Protein AF-A0A3R7AJW4-F1 (afdb_monomer_lite)

Sequence (239 aa):
MRKSTPTAPTAPASSTKQHHVQVAHSEVTLTFKKKPLGIGLVPSTQLYGAWEVGHVPDDVAEELCVGDVLMAVNGDTSVNAMDALTFRTYIGKLAVPISITFRKPLLHGHCDSHATATALFPQSDEYTQFLRGSTRHVRATAAQWKQSAARDVEAAALPLDLVGDIAVTVASLPLPVTFATCTRSYGSLEVHTNDAAESSAPSTWHALVPGDVLVAVEGDSDSATWTLDELTSHLQVRT

Organism: Aphanomyces astaci (NCBI:txid112090)

Radius of gyration: 27.92 Å; chains: 1; bounding box: 58×58×78 Å

Foldseek 3Di:
DDDDDDDDDDDDDDPPPPPPPPPDPQKDKDWAADPPSQWDWDQDPDLQARIFTCDDDPVCPVPDDGGWHWQDKVNHRCLRVDDPVRNCVVVVPDDPGIMIMTGNVVVCVVPPPPSVVCSVPVDDVLVVCVVVPPLVQPDDDPVRVVVLVVVVVVVVVDPDPPDDDQDFDDPDDDAQWDWDQAPDDQAGIFTQDHNCCVDPDDGSSVVHDGRHADQDDPPDRCNSSDDPVRVVVVRVVVD

Secondary structure (DSSP, 8-state):
--PPPPPPPPPPP------------SEEEEEE-SSS-S-EEEE--STT-SEEEEE--TTTTTT--TT-EEEEETTB-GGGGS-HHHHHHHHHHPPSPEEEEEE-HHHHTTT-HHHHHHHHSTT-HHHHHHHHS--------HHHHHHHHHHHHHHTTS------S------SSSPSEEEEE--STT-SEEEEEEGGGG-SS--GGGG--TT-B---BTTBGGGGG--HHHHHHHHHHT-

pLDDT: mean 70.21, std 17.7, range [28.95, 92.69]

Structure (mmCIF, N/CA/C/O backbone):
data_AF-A0A3R7AJW4-F1
#
_entry.id   AF-A0A3R7AJW4-F1
#
loop_
_atom_site.group_PDB
_atom_site.id
_atom_site.type_symbol
_atom_site.label_atom_id
_atom_site.label_alt_id
_atom_site.label_comp_id
_atom_site.label_asym_id
_atom_site.label_entity_id
_atom_site.label_seq_id
_atom_site.pdbx_PDB_ins_code
_atom_site.Cartn_x
_atom_site.Cartn_y
_atom_site.Cartn_z
_atom_site.occupancy
_atom_site.B_iso_or_equiv
_atom_site.auth_seq_id
_atom_site.auth_comp_id
_atom_site.auth_asym_id
_atom_site.auth_atom_id
_atom_site.pdbx_PDB_model_num
ATOM 1 N N . MET A 1 1 ? -28.293 -48.955 -49.784 1.00 42.16 1 MET A N 1
ATOM 2 C CA . MET A 1 1 ? -27.567 -47.666 -49.751 1.00 42.16 1 MET A CA 1
ATOM 3 C C . MET A 1 1 ? -27.645 -47.111 -48.335 1.00 42.16 1 MET A C 1
ATOM 5 O O . MET A 1 1 ? -28.684 -46.594 -47.951 1.00 42.16 1 MET A O 1
ATOM 9 N N . ARG A 1 2 ? -26.610 -47.327 -47.516 1.00 38.19 2 ARG A N 1
ATOM 10 C CA . ARG A 1 2 ? -26.529 -46.830 -46.133 1.00 38.19 2 ARG A CA 1
ATOM 11 C C . ARG A 1 2 ? -25.434 -45.763 -46.096 1.00 38.19 2 ARG A C 1
ATOM 13 O O . ARG A 1 2 ? -24.310 -46.053 -46.488 1.00 38.19 2 ARG A O 1
ATOM 20 N N . LYS A 1 3 ? -25.807 -44.533 -45.733 1.00 37.78 3 LYS A N 1
ATOM 21 C CA . LYS A 1 3 ? -24.912 -43.374 -45.608 1.00 37.78 3 LYS A CA 1
ATOM 22 C C . LYS A 1 3 ? -24.105 -43.500 -44.313 1.00 37.78 3 LYS A C 1
ATOM 24 O O . LYS A 1 3 ? -24.691 -43.703 -43.255 1.00 37.78 3 LYS A O 1
ATOM 29 N N . SER A 1 4 ? -22.787 -43.391 -44.424 1.00 35.56 4 SER A N 1
ATOM 30 C CA . SER A 1 4 ? -21.827 -43.346 -43.321 1.00 35.56 4 SER A CA 1
ATOM 31 C C . SER A 1 4 ? -21.735 -41.917 -42.777 1.00 35.56 4 SER A C 1
ATOM 33 O O . SER A 1 4 ? -21.497 -40.983 -43.540 1.00 35.56 4 SER A O 1
ATOM 35 N N . THR A 1 5 ? -21.915 -41.753 -41.470 1.00 41.81 5 THR A N 1
ATOM 36 C CA . THR A 1 5 ? -21.698 -40.494 -40.739 1.00 41.81 5 THR A CA 1
ATOM 37 C C . THR A 1 5 ? -20.283 -40.511 -40.141 1.00 41.81 5 THR A C 1
ATOM 39 O O . THR A 1 5 ? -19.903 -41.548 -39.596 1.00 41.81 5 THR A O 1
ATOM 42 N N . PRO A 1 6 ? -19.483 -39.431 -40.226 1.00 38.94 6 PRO A N 1
ATOM 43 C CA . PRO A 1 6 ? -18.132 -39.413 -39.668 1.00 38.94 6 PRO A CA 1
ATOM 44 C C . PRO A 1 6 ? -18.131 -39.133 -38.156 1.00 38.94 6 PRO A C 1
ATOM 46 O O . PRO A 1 6 ? -18.790 -38.214 -37.670 1.00 38.94 6 PRO A O 1
ATOM 49 N N . THR A 1 7 ? -17.367 -39.946 -37.428 1.00 35.53 7 THR A N 1
ATOM 50 C CA . THR A 1 7 ? -17.117 -39.881 -35.982 1.00 35.53 7 THR A CA 1
ATOM 51 C C . THR A 1 7 ? -16.159 -38.730 -35.649 1.00 35.53 7 THR A C 1
ATOM 53 O O . THR A 1 7 ? -15.071 -38.654 -36.216 1.00 35.53 7 THR A O 1
ATOM 56 N N . ALA A 1 8 ? -16.546 -37.846 -34.726 1.00 36.19 8 ALA A N 1
ATOM 57 C CA . ALA A 1 8 ? -15.681 -36.791 -34.190 1.00 36.19 8 ALA A CA 1
ATOM 58 C C . ALA A 1 8 ? -14.663 -37.361 -33.173 1.00 36.19 8 ALA A C 1
ATOM 60 O O . ALA A 1 8 ? -15.009 -38.289 -32.436 1.00 36.19 8 ALA A O 1
ATOM 61 N N . PRO A 1 9 ? -13.426 -36.833 -33.103 1.00 37.03 9 PRO A N 1
ATOM 62 C CA . PRO A 1 9 ? -12.406 -37.318 -32.178 1.00 37.03 9 PRO A CA 1
ATOM 63 C C . PRO A 1 9 ? -12.664 -36.845 -30.739 1.00 37.03 9 PRO A C 1
ATOM 65 O O . PRO A 1 9 ? -12.818 -35.656 -30.467 1.00 37.03 9 PRO A O 1
ATOM 68 N N . THR A 1 10 ? -12.684 -37.806 -29.816 1.00 33.88 10 THR A N 1
ATOM 69 C CA . THR A 1 10 ? -12.787 -37.621 -28.363 1.00 33.88 10 THR A CA 1
ATOM 70 C C . THR A 1 10 ? -11.548 -36.904 -27.818 1.00 33.88 10 THR A C 1
ATOM 72 O O . THR A 1 10 ? -10.439 -37.430 -27.900 1.00 33.88 10 THR A O 1
ATOM 75 N N . ALA A 1 11 ? -11.736 -35.716 -27.237 1.00 34.75 11 ALA A N 1
ATOM 76 C CA . ALA A 1 11 ? -10.697 -35.008 -26.491 1.00 34.75 11 ALA A CA 1
ATOM 77 C C . ALA A 1 11 ? -10.335 -35.772 -25.196 1.00 34.75 11 ALA A C 1
ATOM 79 O O . ALA A 1 11 ? -11.234 -36.301 -24.536 1.00 34.75 11 ALA A O 1
ATOM 80 N N . PRO A 1 12 ? -9.049 -35.847 -24.805 1.00 33.28 12 PRO A N 1
ATOM 81 C CA . PRO A 1 12 ? -8.646 -36.534 -23.585 1.00 33.28 12 PRO A CA 1
ATOM 82 C C . PRO A 1 12 ? -9.107 -35.762 -22.342 1.00 33.28 12 PRO A C 1
ATOM 84 O O . PRO A 1 12 ? -8.966 -34.543 -22.253 1.00 33.28 12 PRO A O 1
ATOM 87 N N . ALA A 1 13 ? -9.661 -36.502 -21.382 1.00 28.95 13 ALA A N 1
ATOM 88 C CA . ALA A 1 13 ? -10.155 -35.994 -20.111 1.00 28.95 13 ALA A CA 1
ATOM 89 C C . ALA A 1 13 ? -9.037 -35.303 -19.314 1.00 28.95 13 ALA A C 1
ATOM 91 O O . ALA A 1 13 ? -8.027 -35.915 -18.963 1.00 28.95 13 ALA A O 1
ATOM 92 N N . SER A 1 14 ? -9.240 -34.026 -18.995 1.00 31.05 14 SER A N 1
ATOM 93 C CA . SER A 1 14 ? -8.434 -33.297 -18.025 1.00 31.05 14 SER A CA 1
ATOM 94 C C . SER A 1 14 ? -8.668 -33.899 -16.638 1.00 31.05 14 SER A C 1
ATOM 96 O O . SER A 1 14 ? -9.760 -33.812 -16.080 1.00 31.05 14 SER A O 1
ATOM 98 N N . SER A 1 15 ? -7.646 -34.532 -16.055 1.00 31.52 15 SER A N 1
ATOM 99 C CA . SER A 1 15 ? -7.711 -34.945 -14.654 1.00 31.52 15 SER A CA 1
ATOM 100 C C . SER A 1 15 ? -7.648 -33.693 -13.777 1.00 31.52 15 SER A C 1
ATOM 102 O O . SER A 1 15 ? -6.569 -33.178 -13.470 1.00 31.52 15 SER A O 1
ATOM 104 N N . THR A 1 16 ? -8.801 -33.166 -13.384 1.00 33.94 16 THR A N 1
ATOM 105 C CA . THR A 1 16 ? -8.874 -32.128 -12.359 1.00 33.94 16 THR A CA 1
ATOM 106 C C . THR A 1 16 ? -8.510 -32.773 -11.027 1.00 33.94 16 THR A C 1
ATOM 108 O O . THR A 1 16 ? -9.345 -33.399 -10.377 1.00 33.94 16 THR A O 1
ATOM 111 N N . LYS A 1 17 ? -7.245 -32.640 -10.609 1.00 32.09 17 LYS A N 1
ATOM 112 C CA . LYS A 1 17 ? -6.888 -32.798 -9.198 1.00 32.09 17 LYS A CA 1
ATOM 113 C C . LYS A 1 17 ? -7.660 -31.721 -8.445 1.00 32.09 17 LYS A C 1
ATOM 115 O O . LYS A 1 17 ? -7.297 -30.549 -8.492 1.00 32.09 17 LYS A O 1
ATOM 120 N N . GLN A 1 18 ? -8.771 -32.111 -7.827 1.00 30.64 18 GLN A N 1
ATOM 121 C CA . GLN A 1 18 ? -9.502 -31.259 -6.904 1.00 30.64 18 GLN A CA 1
ATOM 122 C C . GLN A 1 18 ? -8.588 -31.013 -5.705 1.00 30.64 18 GLN A C 1
ATOM 124 O O . GLN A 1 18 ? -8.520 -31.814 -4.776 1.00 30.64 18 GLN A O 1
ATOM 129 N N . HIS A 1 19 ? -7.834 -29.917 -5.752 1.00 31.94 19 HIS A N 1
ATOM 130 C CA . HIS A 1 19 ? -7.303 -29.329 -4.539 1.00 31.94 19 HIS A CA 1
ATOM 131 C C . HIS A 1 19 ? -8.516 -28.891 -3.727 1.00 31.94 19 HIS A C 1
ATOM 133 O O . HIS A 1 19 ? -9.283 -28.029 -4.153 1.00 31.94 19 HIS A O 1
ATOM 139 N N . HIS A 1 20 ? -8.721 -29.544 -2.588 1.00 29.22 20 HIS A N 1
ATOM 140 C CA . HIS A 1 20 ? -9.632 -29.071 -1.563 1.00 29.22 20 HIS A CA 1
ATOM 141 C C . HIS A 1 20 ? -9.069 -27.737 -1.058 1.00 29.22 20 HIS A C 1
ATOM 143 O O . HIS A 1 20 ? -8.226 -27.703 -0.166 1.00 29.22 20 HIS A O 1
ATOM 149 N N . VAL A 1 21 ? -9.442 -26.638 -1.717 1.00 33.50 21 VAL A N 1
ATOM 150 C CA . VAL A 1 21 ? -9.129 -25.289 -1.252 1.00 33.50 21 VAL A CA 1
ATOM 151 C C . VAL A 1 21 ? -10.040 -25.056 -0.062 1.00 33.50 21 VAL A C 1
ATOM 153 O O . VAL A 1 21 ? -11.219 -24.737 -0.209 1.00 33.50 21 VAL A O 1
ATOM 156 N N . GLN A 1 22 ? -9.500 -25.297 1.127 1.00 37.25 22 GLN A N 1
ATOM 157 C CA . GLN A 1 22 ? -10.099 -24.827 2.361 1.00 37.25 22 GLN A CA 1
ATOM 158 C C . GLN A 1 22 ? -10.190 -23.304 2.217 1.00 37.25 22 GLN A C 1
ATOM 160 O O . GLN A 1 22 ? -9.167 -22.635 2.074 1.00 37.25 22 GLN A O 1
ATOM 165 N N . VAL A 1 23 ? -11.410 -22.773 2.123 1.00 41.12 23 VAL A N 1
ATOM 166 C CA . VAL A 1 23 ? -11.663 -21.335 1.978 1.00 41.12 23 VAL A CA 1
ATOM 167 C C . VAL A 1 23 ? -11.236 -20.674 3.286 1.00 41.12 23 VAL A C 1
ATOM 169 O O . VAL A 1 23 ? -12.019 -20.540 4.221 1.00 41.12 23 VAL A O 1
ATOM 172 N N . ALA A 1 24 ? -9.953 -20.348 3.395 1.00 51.44 24 ALA A N 1
ATOM 173 C CA . ALA A 1 24 ? -9.425 -19.599 4.514 1.00 51.44 24 ALA A CA 1
ATOM 174 C C . ALA A 1 24 ? -9.849 -18.141 4.312 1.00 51.44 24 ALA A C 1
ATOM 176 O O . ALA A 1 24 ? -9.425 -17.489 3.356 1.00 51.44 24 ALA A O 1
ATOM 177 N N . HIS A 1 25 ? -10.741 -17.646 5.169 1.00 63.28 25 HIS A N 1
ATOM 178 C CA . HIS A 1 25 ? -11.153 -16.248 5.143 1.00 63.28 25 HIS A CA 1
ATOM 179 C C . HIS A 1 25 ? -9.916 -15.366 5.360 1.00 63.28 25 HIS A C 1
ATOM 181 O O . HIS A 1 25 ? -9.241 -15.470 6.383 1.00 63.28 25 HIS A O 1
ATOM 187 N N . SER A 1 26 ? -9.592 -14.510 4.385 1.00 75.69 26 SER A N 1
ATOM 188 C CA . SER A 1 26 ? -8.437 -13.606 4.481 1.00 75.69 26 SER A CA 1
ATOM 189 C C . SER A 1 26 ? -8.648 -12.476 5.490 1.00 75.69 26 SER A C 1
ATOM 191 O O . SER A 1 26 ? -7.707 -11.745 5.781 1.00 75.69 26 SER A O 1
ATOM 193 N N . GLU A 1 27 ? -9.870 -12.310 5.997 1.00 86.25 27 GLU A N 1
ATOM 194 C CA . GLU A 1 27 ? -10.233 -11.335 7.021 1.00 86.25 27 GLU A CA 1
ATOM 195 C C . GLU A 1 27 ? -11.067 -11.993 8.119 1.00 86.25 27 GLU A C 1
ATOM 197 O O . GLU A 1 27 ? -11.884 -12.876 7.852 1.00 86.25 27 GLU A O 1
ATOM 202 N N . VAL A 1 28 ? -10.862 -11.537 9.350 1.00 88.19 28 VAL A N 1
ATOM 203 C CA . VAL A 1 28 ? -11.555 -11.988 10.553 1.00 88.19 28 VAL A CA 1
ATOM 204 C C . VAL A 1 28 ? -12.035 -10.774 11.338 1.00 88.19 28 VAL A C 1
ATOM 206 O O . VAL A 1 28 ? -11.290 -9.818 11.540 1.00 88.19 28 VAL A O 1
ATOM 209 N N . THR A 1 29 ? -13.290 -10.786 11.782 1.00 91.50 29 THR A N 1
ATOM 210 C CA . THR A 1 29 ? -13.851 -9.714 12.614 1.00 91.50 29 THR A CA 1
ATOM 211 C C . THR A 1 29 ? -14.074 -10.229 14.025 1.00 91.50 29 THR A C 1
ATOM 213 O O . THR A 1 29 ? -14.886 -11.123 14.241 1.00 91.50 29 THR A O 1
ATOM 216 N N . LEU A 1 30 ? -13.387 -9.620 14.989 1.00 90.12 30 LEU A N 1
ATOM 217 C CA . LEU A 1 30 ? -13.451 -9.981 16.401 1.00 90.12 30 LEU A CA 1
ATOM 218 C C . LEU A 1 30 ? -14.219 -8.928 17.189 1.00 90.12 30 LE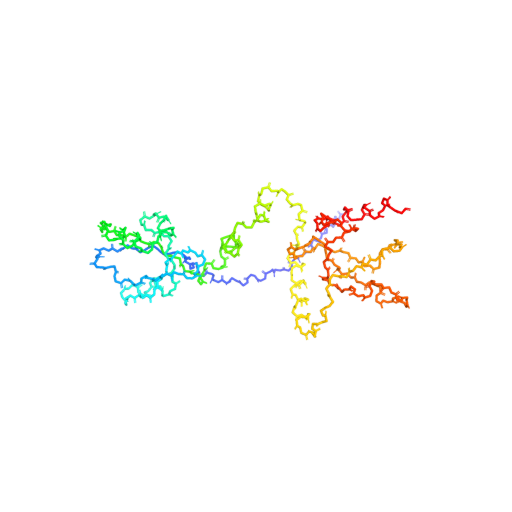U A C 1
ATOM 220 O O . LEU A 1 30 ? -13.967 -7.733 17.045 1.00 90.12 30 LEU A O 1
ATOM 224 N N . THR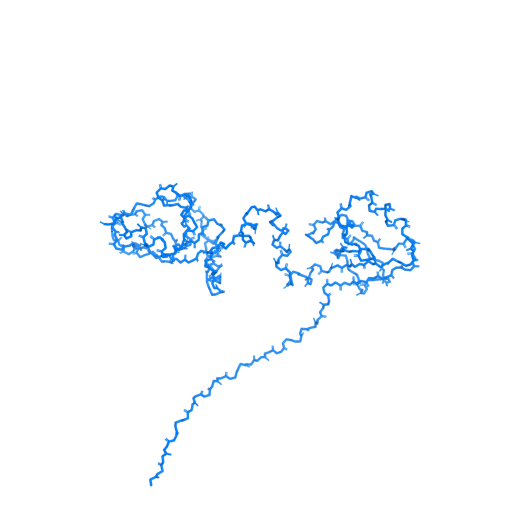 A 1 31 ? -15.129 -9.362 18.062 1.00 91.31 31 THR A N 1
ATOM 225 C CA . THR A 1 31 ? -15.901 -8.461 18.927 1.00 91.31 31 THR A CA 1
ATOM 226 C C . THR A 1 31 ? -15.430 -8.545 20.375 1.00 91.31 31 THR A C 1
ATOM 228 O O . THR A 1 31 ? -15.678 -9.516 21.089 1.00 91.31 31 THR A O 1
ATOM 231 N N . PHE A 1 32 ? -14.821 -7.466 20.848 1.00 89.25 32 PHE A N 1
ATOM 232 C CA . PHE A 1 32 ? -14.312 -7.316 22.201 1.00 89.25 32 PHE A CA 1
ATOM 233 C C . PHE A 1 32 ? -15.391 -6.770 23.132 1.00 89.25 32 PHE A C 1
ATOM 235 O O . PHE A 1 32 ? -15.947 -5.692 22.914 1.00 89.25 32 PHE A O 1
ATOM 242 N N . LYS A 1 33 ? -15.666 -7.512 24.210 1.00 89.44 33 LYS A N 1
ATOM 243 C CA . LYS A 1 33 ? -16.691 -7.188 25.220 1.00 89.44 33 LYS A CA 1
ATOM 244 C C . LYS A 1 33 ? -16.125 -6.599 26.518 1.00 89.44 33 LYS A C 1
ATOM 246 O O . LYS A 1 33 ? -16.877 -6.409 27.472 1.00 89.44 33 LYS A O 1
ATOM 251 N N . LYS A 1 34 ? -14.818 -6.335 26.592 1.00 87.44 34 LYS A N 1
ATOM 252 C CA . LYS A 1 34 ? -14.138 -5.776 27.773 1.00 87.44 34 LYS A CA 1
ATOM 253 C C . LYS A 1 34 ? -12.979 -4.866 27.353 1.00 87.44 34 LYS A C 1
ATOM 255 O O . LYS A 1 34 ? -12.480 -4.976 26.236 1.00 87.44 34 LYS A O 1
ATOM 260 N N . LYS A 1 35 ? -12.570 -3.969 28.256 1.00 83.19 35 LYS A N 1
ATOM 261 C CA . LYS A 1 35 ? -11.349 -3.153 28.153 1.00 83.19 35 LYS A CA 1
ATOM 262 C C . LYS A 1 35 ? -10.433 -3.437 29.356 1.00 83.19 35 LYS A C 1
ATOM 264 O O . LYS A 1 35 ? -10.972 -3.612 30.449 1.00 83.19 35 LYS A O 1
ATOM 269 N N . PRO A 1 36 ? -9.095 -3.419 29.197 1.00 82.81 36 PRO A N 1
ATOM 270 C CA . PRO A 1 36 ? -8.355 -3.312 27.932 1.00 82.81 36 PRO A CA 1
ATOM 271 C C . PRO A 1 36 ? -8.619 -4.517 27.010 1.00 82.81 36 PRO A C 1
ATOM 273 O O . PRO A 1 36 ? -9.074 -5.554 27.476 1.00 82.81 36 PRO A O 1
ATOM 276 N N . LEU A 1 37 ? -8.381 -4.363 25.703 1.00 83.69 37 LEU A N 1
ATOM 277 C CA . LEU A 1 37 ? -8.729 -5.374 24.688 1.00 83.69 37 LEU A CA 1
ATOM 278 C C . LEU A 1 37 ? -7.900 -6.670 24.788 1.00 83.69 37 LEU A C 1
ATOM 280 O O . LEU A 1 37 ? -8.230 -7.645 24.128 1.00 83.69 37 LEU A O 1
ATOM 284 N N . GLY A 1 38 ? -6.811 -6.672 25.564 1.00 83.44 38 GLY A N 1
ATOM 285 C CA . GLY A 1 38 ? -5.911 -7.822 25.729 1.00 83.44 38 GLY A CA 1
ATOM 286 C C . GLY A 1 38 ? -4.918 -8.025 24.579 1.00 83.44 38 GLY A C 1
ATOM 287 O O . GLY A 1 38 ? -3.854 -8.590 24.794 1.00 83.44 38 GLY A O 1
ATOM 288 N N . ILE A 1 39 ? -5.213 -7.499 23.389 1.00 87.62 39 ILE A N 1
ATO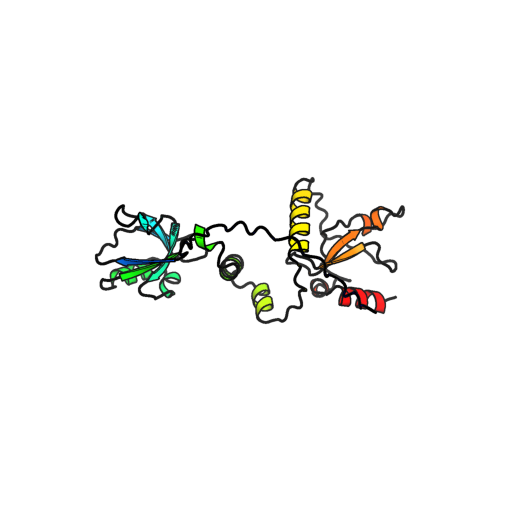M 289 C CA . ILE A 1 39 ? -4.313 -7.524 22.230 1.00 87.62 39 ILE A CA 1
ATOM 290 C C . ILE A 1 39 ? -3.317 -6.357 22.253 1.00 87.62 39 ILE A C 1
ATOM 292 O O . ILE A 1 39 ? -3.647 -5.238 22.662 1.00 87.62 39 ILE A O 1
ATOM 296 N N . GLY A 1 40 ? -2.098 -6.608 21.778 1.00 88.31 40 GLY A N 1
ATOM 297 C CA . GLY A 1 40 ? -1.091 -5.579 21.537 1.00 88.31 40 GLY A CA 1
ATOM 298 C C . GLY A 1 40 ? -1.070 -5.186 20.068 1.00 88.31 40 GLY A C 1
ATOM 299 O O . GLY A 1 40 ? -0.834 -6.036 19.213 1.00 88.31 40 GLY A O 1
ATOM 300 N N . LEU A 1 41 ? -1.285 -3.902 19.785 1.00 88.44 41 LEU A N 1
ATOM 301 C CA . LEU A 1 41 ? -1.150 -3.336 18.444 1.00 88.44 41 LEU A CA 1
ATOM 302 C C . LEU A 1 41 ? 0.145 -2.532 18.349 1.00 88.44 41 LEU A C 1
ATOM 304 O O . LEU A 1 41 ? 0.459 -1.742 19.245 1.00 88.44 41 LEU A O 1
ATOM 308 N N . VAL A 1 42 ? 0.869 -2.723 17.256 1.00 87.50 42 VAL A N 1
ATOM 309 C CA . VAL A 1 42 ? 2.097 -2.001 16.916 1.00 87.50 42 VAL A CA 1
ATOM 310 C C . VAL A 1 42 ? 1.937 -1.342 15.545 1.00 87.50 42 VAL A C 1
ATOM 312 O O . VAL A 1 42 ? 1.088 -1.778 14.765 1.00 87.50 42 VAL A O 1
ATOM 315 N N . PRO A 1 43 ? 2.693 -0.274 15.241 1.00 83.31 43 PRO A N 1
ATOM 316 C CA . PRO A 1 43 ? 2.720 0.280 13.893 1.00 83.31 43 PRO A CA 1
ATOM 317 C C . PRO A 1 43 ? 3.118 -0.805 12.890 1.00 83.31 43 PRO A C 1
ATOM 319 O O . PRO A 1 43 ? 4.121 -1.486 13.102 1.00 83.31 43 PRO A O 1
ATOM 322 N N . SER A 1 44 ? 2.335 -0.973 11.828 1.00 80.06 44 SER A N 1
ATOM 323 C CA . SER A 1 44 ? 2.630 -1.970 10.801 1.00 80.06 44 SER A CA 1
ATOM 324 C C . SER A 1 44 ? 3.593 -1.420 9.758 1.00 80.06 44 SER A C 1
ATOM 326 O O . SER A 1 44 ? 3.532 -0.250 9.382 1.00 80.06 44 SER A O 1
ATOM 328 N N . THR A 1 45 ? 4.471 -2.290 9.266 1.00 69.69 45 THR A N 1
ATOM 329 C CA . THR A 1 45 ? 5.275 -2.051 8.056 1.00 69.69 45 THR A CA 1
ATOM 330 C C . THR A 1 45 ? 4.611 -2.623 6.802 1.00 69.69 45 THR A C 1
ATOM 332 O O . THR A 1 45 ? 5.161 -2.526 5.706 1.00 69.69 45 THR A O 1
ATOM 335 N N . GLN A 1 46 ? 3.435 -3.236 6.951 1.00 66.44 46 GLN A N 1
ATOM 336 C CA . GLN A 1 46 ? 2.733 -3.924 5.882 1.00 66.44 46 GLN A CA 1
ATOM 337 C C . GLN A 1 46 ? 1.811 -2.981 5.112 1.00 66.44 46 GLN A C 1
ATOM 339 O O . GLN A 1 46 ? 1.279 -2.007 5.633 1.00 66.44 46 GLN A O 1
ATOM 344 N N . LEU A 1 47 ? 1.575 -3.321 3.848 1.00 64.38 47 LEU A N 1
ATOM 345 C CA . LEU A 1 47 ? 0.855 -2.487 2.882 1.00 64.38 47 LEU A CA 1
ATOM 346 C C . LEU A 1 47 ? -0.644 -2.291 3.187 1.00 64.38 47 LEU A C 1
ATOM 348 O O . LEU A 1 47 ? -1.301 -1.490 2.528 1.00 64.38 47 LEU A O 1
ATOM 352 N N . TYR A 1 48 ? -1.208 -3.041 4.137 1.00 65.25 48 TYR A N 1
ATOM 353 C CA . TYR A 1 48 ? -2.660 -3.178 4.294 1.00 65.25 48 TYR A CA 1
ATOM 354 C C . TYR A 1 48 ? -3.280 -2.287 5.378 1.00 65.25 48 TYR A C 1
ATOM 356 O O . TYR A 1 48 ? -4.498 -2.126 5.398 1.00 65.25 48 TYR A O 1
ATOM 364 N N . GLY A 1 49 ? -2.483 -1.694 6.265 1.00 72.88 49 GLY A N 1
ATOM 365 C CA . GLY A 1 49 ? -2.998 -0.888 7.368 1.00 72.88 49 GLY A CA 1
ATOM 366 C C . GLY A 1 49 ? -1.880 -0.299 8.214 1.00 72.88 49 GLY A C 1
ATOM 367 O O . GLY A 1 49 ? -0.738 -0.736 8.137 1.00 72.88 49 GLY A O 1
ATOM 368 N N . ALA A 1 50 ? -2.206 0.700 9.029 1.00 82.12 50 ALA A N 1
ATOM 369 C CA . ALA A 1 50 ? -1.219 1.382 9.868 1.00 82.12 50 ALA A CA 1
ATOM 370 C C . ALA A 1 50 ? -0.858 0.590 11.133 1.00 82.12 50 ALA A C 1
ATOM 372 O O . ALA A 1 50 ? 0.134 0.898 11.793 1.00 82.12 50 ALA A O 1
ATOM 373 N N . TRP A 1 51 ? -1.656 -0.423 11.480 1.00 87.25 51 TRP A N 1
ATOM 374 C CA . TRP A 1 51 ? -1.548 -1.161 12.734 1.00 87.25 51 TRP A CA 1
ATOM 375 C C . TRP A 1 51 ? -1.557 -2.661 12.488 1.00 87.25 51 TRP A C 1
ATOM 377 O O . TRP A 1 51 ? -2.430 -3.172 11.791 1.00 87.25 51 TRP A O 1
ATOM 387 N N . GLU A 1 52 ? -0.634 -3.372 13.119 1.00 90.06 52 GLU A N 1
ATOM 388 C CA . GLU A 1 52 ? -0.590 -4.830 13.124 1.00 90.06 52 GLU A CA 1
ATOM 389 C C . GLU A 1 52 ? -0.571 -5.376 14.545 1.00 90.06 52 GLU A C 1
ATOM 391 O O . GLU A 1 52 ? -0.251 -4.689 15.520 1.00 90.06 52 GLU A O 1
ATOM 396 N N . VAL A 1 53 ? -0.945 -6.639 14.663 1.00 90.50 53 VAL A N 1
ATOM 397 C CA . VAL A 1 53 ? -0.976 -7.358 15.924 1.00 90.50 53 VAL A CA 1
ATOM 398 C C . VAL A 1 53 ? 0.447 -7.750 16.310 1.00 90.50 53 VAL A C 1
ATOM 400 O O . VAL A 1 53 ? 1.055 -8.608 15.682 1.00 90.50 53 VAL A O 1
ATOM 403 N N . GLY A 1 54 ? 0.975 -7.137 17.367 1.00 85.94 54 GLY A N 1
ATOM 404 C CA . GLY A 1 54 ? 2.269 -7.490 17.960 1.00 85.94 54 GLY A CA 1
ATOM 405 C C . GLY A 1 54 ? 2.158 -8.495 19.110 1.00 85.94 54 GLY A C 1
ATOM 406 O O . GLY A 1 54 ? 3.133 -9.161 19.444 1.00 85.94 54 GLY A O 1
ATOM 407 N N . HIS A 1 55 ? 0.978 -8.614 19.725 1.00 88.88 55 HIS A N 1
ATOM 408 C CA . HIS A 1 55 ? 0.721 -9.560 20.810 1.00 88.88 55 HIS A CA 1
ATOM 409 C C . HIS A 1 55 ? -0.726 -10.052 20.778 1.00 88.88 55 HIS A C 1
ATOM 411 O O . HIS A 1 55 ? -1.654 -9.246 20.672 1.00 88.88 55 HIS A O 1
ATOM 417 N N . VAL A 1 56 ? -0.902 -11.365 20.927 1.00 87.12 56 VAL A N 1
ATOM 418 C CA . VAL A 1 56 ? -2.203 -12.031 21.025 1.00 87.12 56 VAL A CA 1
ATOM 419 C C . VAL A 1 56 ? -2.264 -12.783 22.354 1.00 87.12 56 VAL A C 1
ATOM 421 O O . VAL A 1 56 ? -1.322 -13.519 22.652 1.00 87.12 56 VAL A O 1
ATOM 424 N N . PRO A 1 57 ? -3.327 -12.607 23.152 1.00 79.62 57 PRO A N 1
ATOM 425 C CA . PRO A 1 57 ? -3.540 -13.400 24.352 1.00 79.62 57 PRO A CA 1
ATOM 426 C C . PRO A 1 57 ? -4.070 -14.803 24.001 1.00 79.62 57 PRO A C 1
ATOM 428 O O . PRO A 1 57 ? -4.732 -14.994 22.978 1.00 79.62 57 PRO A O 1
ATOM 431 N N . ASP A 1 58 ? -3.784 -15.787 24.857 1.00 76.38 58 ASP A N 1
ATOM 432 C CA . ASP A 1 58 ? -4.067 -17.211 24.597 1.00 76.38 58 ASP A CA 1
ATOM 433 C C . ASP A 1 58 ? -5.559 -17.515 24.349 1.00 76.38 58 ASP A C 1
ATOM 435 O O . ASP A 1 58 ? -5.891 -18.491 23.683 1.00 76.38 58 ASP A O 1
ATOM 439 N N . ASP A 1 59 ? -6.468 -16.672 24.845 1.00 75.31 59 ASP A N 1
ATOM 440 C CA . ASP A 1 59 ? -7.920 -16.800 24.684 1.00 75.31 59 ASP A CA 1
ATOM 441 C C . ASP A 1 59 ? -8.443 -16.362 23.303 1.00 75.31 59 ASP A C 1
ATOM 443 O O . ASP A 1 59 ? -9.584 -16.669 22.962 1.00 75.31 59 ASP A O 1
ATOM 447 N N . VAL A 1 60 ? -7.628 -15.663 22.504 1.00 70.94 60 VAL A N 1
ATOM 448 C CA . VAL A 1 60 ? -7.984 -15.143 21.164 1.00 70.94 60 VAL A CA 1
ATOM 449 C C . VAL A 1 60 ? -7.076 -15.726 20.061 1.00 70.94 60 VAL A C 1
ATOM 451 O O . VAL A 1 60 ? -7.294 -15.494 18.870 1.00 70.94 60 VAL A O 1
ATOM 454 N N . ALA A 1 61 ? -6.074 -16.524 20.442 1.00 65.62 61 ALA A N 1
ATOM 455 C CA . ALA A 1 61 ? -5.023 -17.039 19.562 1.00 65.62 61 ALA A CA 1
ATOM 456 C C . ALA A 1 61 ? -5.503 -17.991 18.449 1.00 65.62 61 ALA A C 1
ATOM 458 O O . ALA A 1 61 ? -4.802 -18.158 17.452 1.00 65.62 61 ALA A O 1
ATOM 459 N N . GLU A 1 62 ? -6.686 -18.600 18.581 1.00 71.94 62 GLU A N 1
ATOM 460 C CA . GLU A 1 62 ? -7.243 -19.476 17.536 1.00 71.94 62 GLU A CA 1
ATOM 461 C C . GLU A 1 62 ? -7.676 -18.695 16.283 1.00 71.94 62 GLU A C 1
ATOM 463 O O . GLU A 1 62 ? -7.579 -19.202 15.163 1.00 71.94 62 GLU A O 1
ATOM 468 N N . GLU A 1 63 ? -8.112 -17.444 16.449 1.00 79.06 63 GLU A N 1
ATOM 469 C CA . GLU A 1 63 ? -8.638 -16.619 15.357 1.00 79.06 63 GLU A CA 1
ATOM 470 C C . GLU A 1 63 ? -7.658 -15.523 14.920 1.00 79.06 63 GLU A C 1
ATOM 472 O O . GLU A 1 63 ? -7.591 -15.207 13.727 1.00 79.06 63 GLU A O 1
ATOM 477 N N . LEU A 1 64 ? -6.850 -14.993 15.846 1.00 86.50 64 LEU A N 1
ATOM 478 C CA . LEU A 1 64 ? -5.923 -13.884 15.612 1.00 86.50 64 LEU A CA 1
ATOM 479 C C . LEU A 1 64 ? -4.463 -14.330 15.702 1.00 86.50 64 LEU A C 1
ATOM 481 O O . LEU A 1 64 ? -4.070 -15.024 16.637 1.00 86.50 64 LEU A O 1
ATOM 485 N N . CYS A 1 65 ? -3.634 -13.882 14.767 1.00 87.94 65 CYS A N 1
ATOM 486 C CA . CYS A 1 65 ? -2.204 -14.165 14.757 1.00 87.94 65 CYS A CA 1
ATOM 487 C C . CYS A 1 65 ? -1.376 -12.879 14.856 1.00 87.94 65 CYS A C 1
ATOM 489 O O . CYS A 1 65 ? -1.802 -11.798 14.448 1.00 87.94 65 CYS A O 1
ATOM 491 N N . VAL A 1 66 ? -0.154 -13.002 15.381 1.00 88.00 66 VAL A N 1
ATOM 492 C CA . VAL A 1 66 ? 0.842 -11.925 15.297 1.00 88.00 66 VAL A CA 1
ATOM 493 C C . VAL A 1 66 ? 1.136 -11.642 13.821 1.00 88.00 66 VAL A C 1
ATOM 495 O O . VAL A 1 66 ? 1.332 -12.571 13.038 1.00 88.00 66 VAL A O 1
ATOM 498 N N . GLY A 1 67 ? 1.158 -10.364 13.451 1.00 85.88 67 GLY A N 1
ATOM 499 C CA . GLY A 1 67 ? 1.304 -9.903 12.071 1.00 85.88 67 GLY A CA 1
ATOM 500 C C . GLY A 1 67 ? -0.014 -9.735 11.309 1.00 85.88 67 GLY A C 1
ATOM 501 O O . GLY A 1 67 ? 0.020 -9.227 10.188 1.00 85.88 67 GLY A O 1
ATOM 502 N N . ASP A 1 68 ? -1.164 -10.098 11.890 1.00 88.12 68 ASP A N 1
ATOM 503 C CA . ASP A 1 68 ? -2.464 -9.740 11.317 1.00 88.12 68 ASP A CA 1
ATOM 504 C C . ASP A 1 68 ? -2.656 -8.216 11.370 1.00 88.12 68 ASP A C 1
ATOM 506 O O . ASP A 1 68 ? -2.292 -7.555 12.346 1.00 88.12 68 ASP A O 1
ATOM 510 N N . VAL A 1 69 ? -3.217 -7.642 10.308 1.00 89.50 69 VAL A N 1
ATOM 511 C CA . VAL A 1 69 ? -3.283 -6.188 10.107 1.00 89.50 69 VAL A CA 1
ATOM 512 C C . VAL A 1 69 ? -4.687 -5.683 10.396 1.00 89.50 69 VAL A C 1
ATOM 514 O O . VAL A 1 69 ? -5.668 -6.250 9.921 1.00 89.50 69 VAL A O 1
ATOM 517 N N . LEU A 1 70 ? -4.806 -4.608 11.166 1.00 90.44 70 LEU A N 1
ATOM 518 C CA . LEU A 1 70 ? -6.084 -3.975 11.468 1.00 90.44 70 LEU A CA 1
ATOM 519 C C . LEU A 1 70 ? -6.616 -3.247 10.228 1.00 90.44 70 LEU A C 1
ATOM 521 O O . LEU A 1 70 ? -5.974 -2.353 9.687 1.00 90.44 70 LEU A O 1
ATOM 525 N N . MET A 1 71 ? -7.832 -3.586 9.812 1.00 88.81 71 MET A N 1
ATOM 526 C CA . MET A 1 71 ? -8.491 -2.989 8.646 1.00 88.81 71 MET A CA 1
ATOM 527 C C . MET A 1 71 ? -9.552 -1.962 9.031 1.00 88.81 71 MET A C 1
ATOM 529 O O . MET A 1 71 ? -9.699 -0.940 8.362 1.00 88.81 71 MET A O 1
ATOM 533 N N . ALA A 1 72 ? -10.310 -2.240 10.091 1.00 90.44 72 ALA A N 1
ATOM 534 C CA . ALA A 1 72 ? -11.407 -1.384 10.520 1.00 90.44 72 ALA A CA 1
ATOM 535 C C . ALA A 1 72 ? -11.745 -1.584 11.997 1.00 90.44 72 ALA A C 1
ATOM 537 O O . ALA A 1 72 ? -11.578 -2.677 12.541 1.00 90.44 72 ALA A O 1
ATOM 538 N N . VAL A 1 73 ? -12.310 -0.551 12.618 1.00 91.31 73 VAL A N 1
ATOM 539 C CA . VAL A 1 73 ? -12.893 -0.611 13.965 1.00 91.31 73 VAL A CA 1
ATOM 540 C C . VAL A 1 73 ? -14.354 -0.192 13.869 1.00 91.31 73 VAL A C 1
ATOM 542 O O . VAL A 1 73 ? -14.662 0.886 13.387 1.00 91.31 73 VAL A O 1
ATOM 545 N N . ASN A 1 74 ? -15.277 -1.047 14.299 1.00 90.56 74 ASN A N 1
ATOM 546 C CA . ASN A 1 74 ? -16.725 -0.884 14.145 1.00 90.56 74 ASN A CA 1
ATOM 547 C C . ASN A 1 74 ? -17.148 -0.595 12.690 1.00 90.56 74 ASN A C 1
ATOM 549 O O . ASN A 1 74 ? -18.117 0.119 12.450 1.00 90.56 74 ASN A O 1
ATOM 553 N N . GLY A 1 75 ? -16.407 -1.146 11.721 1.00 87.44 75 GLY A N 1
ATOM 554 C CA . GLY A 1 75 ? -16.604 -0.899 10.289 1.00 87.44 75 GLY A CA 1
ATOM 555 C C . GLY A 1 75 ? -15.965 0.393 9.764 1.00 87.44 75 GLY A C 1
ATOM 556 O O . GLY A 1 75 ? -15.966 0.610 8.557 1.00 87.44 75 GLY A O 1
ATOM 557 N N . ASP A 1 76 ? -15.383 1.225 10.630 1.00 86.12 76 ASP A N 1
ATOM 558 C CA . ASP A 1 76 ? -14.673 2.441 10.242 1.00 86.12 76 ASP A CA 1
ATOM 559 C C . ASP A 1 76 ? -13.229 2.116 9.838 1.00 86.12 76 ASP A C 1
ATOM 561 O O . ASP A 1 76 ? -12.412 1.705 10.666 1.00 86.12 76 ASP A O 1
ATOM 565 N N . THR A 1 77 ? -12.921 2.287 8.553 1.00 86.94 77 THR A N 1
ATOM 566 C CA . THR A 1 77 ? -11.590 2.067 7.965 1.00 86.94 77 THR A CA 1
ATOM 567 C C . THR A 1 77 ? -10.676 3.286 8.088 1.00 86.94 77 THR A C 1
ATOM 569 O O . THR A 1 77 ? -9.463 3.157 7.918 1.00 86.94 77 THR A O 1
ATOM 572 N N . SER A 1 78 ? -11.214 4.465 8.428 1.00 84.56 78 SER A N 1
ATOM 573 C CA . SER A 1 78 ? -10.431 5.705 8.548 1.00 84.56 78 SER A CA 1
ATOM 574 C C . SER A 1 78 ? -9.383 5.641 9.662 1.00 84.56 78 SER A C 1
ATOM 576 O O . SER A 1 78 ? -8.401 6.379 9.640 1.00 84.56 78 SER A O 1
ATOM 578 N N . VAL A 1 79 ? -9.539 4.695 10.593 1.00 83.44 79 VAL A N 1
ATOM 579 C CA . VAL A 1 79 ? -8.573 4.363 11.649 1.00 83.44 79 VAL A CA 1
ATOM 580 C C . VAL A 1 79 ? -7.171 4.054 11.123 1.00 83.44 79 VAL A C 1
ATOM 582 O O . VAL A 1 79 ? -6.196 4.292 11.830 1.00 83.44 79 VAL A O 1
ATOM 585 N N . ASN A 1 80 ? -7.056 3.583 9.878 1.00 82.44 80 ASN A N 1
ATOM 586 C CA . ASN A 1 80 ? -5.774 3.325 9.225 1.00 82.44 80 ASN A CA 1
ATOM 587 C C . ASN A 1 80 ? -5.056 4.587 8.733 1.00 82.44 80 ASN A C 1
ATOM 589 O O . ASN A 1 80 ? -3.873 4.526 8.428 1.00 82.44 80 ASN A O 1
ATOM 593 N N . ALA A 1 81 ? -5.740 5.730 8.681 1.00 82.81 81 ALA A N 1
ATOM 594 C CA . ALA A 1 81 ? -5.134 7.023 8.372 1.00 82.81 81 ALA A CA 1
ATOM 595 C C . ALA A 1 81 ? -4.796 7.840 9.635 1.00 82.81 81 ALA A C 1
ATOM 597 O O . ALA A 1 81 ? -4.230 8.927 9.530 1.00 82.81 81 ALA A O 1
ATOM 598 N N . MET A 1 82 ? -5.164 7.355 10.826 1.00 81.75 82 MET A N 1
ATOM 599 C CA . MET A 1 82 ? -4.924 8.059 12.085 1.00 81.75 82 MET A CA 1
ATOM 600 C C . MET A 1 82 ? -3.487 7.855 12.566 1.00 81.75 82 MET A C 1
ATOM 602 O O . MET A 1 82 ? -2.953 6.747 12.529 1.00 81.75 82 MET A O 1
ATOM 606 N N . ASP A 1 83 ? -2.887 8.910 13.111 1.00 82.94 83 ASP A N 1
ATOM 607 C CA . ASP A 1 83 ? -1.629 8.793 13.838 1.00 82.94 83 ASP A CA 1
ATOM 608 C C . ASP A 1 83 ? -1.815 8.042 15.171 1.00 82.94 83 ASP A C 1
ATOM 610 O O . ASP A 1 83 ? -2.925 7.860 15.688 1.00 82.94 83 ASP A O 1
ATOM 614 N N . ALA A 1 84 ? -0.696 7.632 15.768 1.00 81.12 84 ALA A N 1
ATOM 615 C CA . ALA A 1 84 ? -0.671 6.826 16.984 1.00 81.12 84 ALA A CA 1
ATOM 616 C C . ALA A 1 84 ? -1.429 7.420 18.172 1.00 81.12 84 ALA A C 1
ATOM 618 O O . ALA A 1 84 ? -2.078 6.685 18.928 1.00 81.12 84 ALA A O 1
ATOM 619 N N . LEU A 1 85 ? -1.348 8.736 18.364 1.00 84.62 85 LEU A N 1
ATOM 620 C CA . LEU A 1 85 ? -1.978 9.394 19.499 1.00 84.62 85 LEU A CA 1
ATOM 621 C C . LEU A 1 85 ? -3.490 9.505 19.284 1.00 84.62 85 LEU A C 1
ATOM 623 O O . LEU A 1 85 ? -4.272 9.223 20.203 1.00 84.62 85 LEU A O 1
ATOM 627 N N . THR A 1 86 ? -3.901 9.854 18.065 1.00 86.06 86 THR A N 1
ATOM 628 C CA . THR A 1 86 ? -5.314 9.938 17.680 1.00 86.06 86 THR A CA 1
ATOM 629 C C . THR A 1 86 ? -5.990 8.576 17.764 1.00 86.06 86 THR A C 1
ATOM 631 O O . THR A 1 86 ? -7.034 8.463 18.409 1.00 86.06 86 THR A O 1
ATOM 634 N N . PHE A 1 87 ? -5.368 7.521 17.230 1.00 86.00 87 PHE A N 1
ATOM 635 C CA . PHE A 1 87 ? -5.909 6.161 17.278 1.00 86.00 87 PHE A CA 1
ATOM 636 C C . PHE A 1 87 ? -6.091 5.655 18.717 1.00 86.00 87 PHE A C 1
ATOM 638 O O . PHE A 1 87 ? -7.163 5.165 19.085 1.00 86.00 87 PHE A O 1
ATOM 645 N N . ARG A 1 88 ? -5.082 5.841 19.580 1.00 86.62 88 ARG A N 1
ATOM 646 C CA . ARG A 1 88 ? -5.169 5.483 21.009 1.00 86.62 88 ARG A CA 1
ATOM 647 C C . ARG A 1 88 ? -6.314 6.201 21.714 1.00 86.62 88 ARG A C 1
ATOM 649 O O . ARG A 1 88 ? -7.053 5.585 22.482 1.00 86.62 88 ARG A O 1
ATOM 656 N N . THR A 1 89 ? -6.479 7.491 21.437 1.00 88.56 89 THR A N 1
ATOM 657 C CA . THR A 1 89 ? -7.563 8.301 22.006 1.00 88.56 89 THR A CA 1
ATOM 658 C C . THR A 1 89 ? -8.927 7.836 21.499 1.00 88.56 89 THR A C 1
ATOM 660 O O . THR A 1 89 ? -9.871 7.730 22.283 1.00 88.56 89 THR A O 1
ATOM 663 N N . TYR A 1 90 ? -9.030 7.529 20.206 1.00 88.12 90 TYR A N 1
ATOM 664 C CA . TYR A 1 90 ? -10.235 7.016 19.562 1.00 88.12 90 TYR A CA 1
ATOM 665 C C . TYR A 1 90 ? -10.675 5.683 20.183 1.00 88.12 90 TYR A C 1
ATOM 667 O O . TYR A 1 90 ? -11.760 5.610 20.764 1.00 88.12 90 TYR A O 1
ATOM 675 N N . ILE A 1 91 ? -9.800 4.670 20.194 1.00 87.38 91 ILE A N 1
ATOM 676 C CA . ILE A 1 91 ? -10.062 3.365 20.827 1.00 87.38 91 ILE A CA 1
ATOM 677 C C . ILE A 1 91 ? -10.399 3.532 22.312 1.00 87.38 91 ILE A C 1
ATOM 679 O O . ILE A 1 91 ? -11.326 2.894 22.821 1.00 87.38 91 ILE A O 1
ATOM 683 N N . GLY A 1 92 ? -9.684 4.413 23.018 1.00 87.56 92 GLY A N 1
ATOM 684 C CA . GLY A 1 92 ? -9.917 4.716 24.429 1.00 87.56 92 GLY A CA 1
ATOM 685 C C . GLY A 1 92 ? -11.337 5.212 24.713 1.00 87.56 92 GLY A C 1
ATOM 686 O O . GLY A 1 92 ? -11.939 4.775 25.696 1.00 87.56 92 GLY A O 1
ATOM 687 N N . LYS A 1 93 ? -11.908 6.030 23.820 1.00 89.75 93 LYS A N 1
ATOM 688 C CA . LYS A 1 93 ? -13.256 6.615 23.947 1.00 89.75 93 LYS A CA 1
ATOM 689 C C . LYS A 1 93 ? -14.398 5.680 23.549 1.00 89.75 93 LYS A C 1
ATOM 691 O O . LYS A 1 93 ? -15.517 5.890 24.007 1.00 89.75 93 LYS A O 1
ATOM 696 N N . LEU A 1 94 ? -14.146 4.663 22.723 1.00 89.38 94 LEU A N 1
ATOM 697 C CA . LEU A 1 94 ? -15.209 3.772 22.246 1.00 89.38 94 LEU A CA 1
ATOM 698 C C . LEU A 1 94 ? -15.898 3.020 23.392 1.00 89.38 94 LEU A C 1
ATOM 700 O O . LEU A 1 94 ? -15.242 2.442 24.259 1.00 89.38 94 LEU A O 1
ATOM 704 N N . ALA A 1 95 ? -17.227 2.986 23.386 1.00 89.62 95 ALA A N 1
ATOM 705 C CA . ALA A 1 95 ? -17.962 2.091 24.266 1.00 89.62 95 ALA A CA 1
ATOM 706 C C . ALA A 1 95 ? -17.828 0.650 23.761 1.00 89.62 95 ALA A C 1
ATOM 708 O O . ALA A 1 95 ? -17.755 0.388 22.564 1.00 89.62 95 ALA A O 1
ATOM 709 N N . VAL A 1 96 ? -17.779 -0.283 24.699 1.00 89.00 96 VAL A N 1
ATOM 710 C CA . VAL A 1 96 ? -17.836 -1.715 24.418 1.00 89.00 96 VAL A CA 1
ATOM 711 C C . VAL A 1 96 ? -19.298 -2.098 24.123 1.00 89.00 96 VAL A C 1
ATOM 713 O O . VAL A 1 96 ? -20.179 -1.574 24.809 1.00 89.00 96 VAL A O 1
ATOM 716 N N . PRO A 1 97 ? -19.590 -3.013 23.174 1.00 90.31 97 PRO A N 1
ATOM 717 C CA . PRO A 1 97 ? -18.664 -3.868 22.423 1.00 90.31 97 PRO A CA 1
ATOM 718 C C . PRO A 1 97 ? -17.936 -3.154 21.277 1.00 90.31 97 PRO A C 1
ATOM 720 O O . PRO A 1 97 ? -18.515 -2.324 20.585 1.00 90.31 97 PRO A O 1
ATOM 723 N N . ILE A 1 98 ? -16.667 -3.515 21.068 1.00 91.12 98 ILE A N 1
ATOM 724 C CA . ILE A 1 98 ? -15.836 -3.004 19.969 1.00 91.12 98 ILE A CA 1
ATOM 725 C C . ILE A 1 98 ? -15.582 -4.148 18.996 1.00 91.12 98 ILE A C 1
ATOM 727 O O . ILE A 1 98 ? -14.994 -5.152 19.383 1.00 91.12 98 ILE A O 1
ATOM 731 N N . SER A 1 99 ? -15.998 -4.002 17.746 1.00 92.69 99 SER A N 1
ATOM 732 C CA . SER A 1 99 ? -15.686 -4.946 16.674 1.00 92.69 99 SER A CA 1
ATOM 733 C C . SER A 1 99 ? -14.456 -4.467 15.916 1.00 92.69 99 SER A C 1
ATOM 735 O O . SER A 1 99 ? -14.407 -3.314 15.508 1.00 92.69 99 SER A O 1
ATOM 737 N N . ILE A 1 100 ? -13.458 -5.318 15.713 1.00 91.88 100 ILE A N 1
ATOM 738 C CA . ILE A 1 100 ? -12.258 -4.983 14.943 1.00 91.88 100 ILE A CA 1
ATOM 739 C C . ILE A 1 100 ? -12.094 -6.021 13.844 1.00 91.88 100 ILE A C 1
ATOM 741 O O . ILE A 1 100 ? -12.108 -7.220 14.116 1.00 91.88 100 ILE A O 1
ATOM 745 N N . THR A 1 101 ? -11.956 -5.550 12.611 1.00 90.94 101 THR A N 1
ATOM 746 C CA . THR A 1 101 ? -11.655 -6.399 11.460 1.00 90.94 101 THR A CA 1
ATOM 747 C C . THR A 1 101 ? -10.152 -6.438 11.261 1.00 90.94 101 THR A C 1
ATOM 749 O O . THR A 1 101 ? -9.520 -5.391 11.111 1.00 90.94 101 THR A O 1
ATOM 752 N N . PHE A 1 102 ? -9.600 -7.642 11.235 1.00 90.31 102 PHE A N 1
ATOM 753 C CA . PHE A 1 102 ? -8.209 -7.931 10.939 1.00 90.31 102 PHE A CA 1
ATOM 754 C C . PHE A 1 102 ? -8.105 -8.668 9.612 1.00 90.31 102 PHE A C 1
ATOM 756 O O . PHE A 1 102 ? -8.960 -9.481 9.271 1.00 90.31 102 PHE A O 1
ATOM 763 N N . ARG A 1 103 ? -7.039 -8.411 8.871 1.00 87.81 103 ARG A N 1
ATOM 764 C CA . ARG A 1 103 ? -6.684 -9.114 7.645 1.00 87.81 103 ARG A CA 1
ATOM 765 C C . ARG A 1 103 ? -5.456 -9.962 7.906 1.00 87.81 103 ARG A C 1
ATOM 767 O O . ARG A 1 103 ? -4.524 -9.481 8.539 1.00 87.81 103 ARG A O 1
ATOM 774 N N . LYS A 1 104 ? -5.459 -11.186 7.376 1.00 87.69 104 LYS A N 1
ATOM 775 C CA . LYS A 1 104 ? -4.349 -12.144 7.418 1.00 87.69 104 LYS A CA 1
ATOM 776 C C . LYS A 1 104 ? -3.493 -11.982 6.163 1.00 87.69 104 LYS A C 1
ATOM 778 O O . LYS A 1 104 ? -3.841 -12.545 5.119 1.00 87.69 104 LYS A O 1
ATOM 783 N N . PRO A 1 105 ? -2.378 -11.235 6.208 1.00 76.88 105 PRO A N 1
ATOM 784 C CA . PRO A 1 105 ? -1.615 -10.871 5.013 1.00 76.88 105 PRO A CA 1
ATOM 785 C C . PRO A 1 105 ? -1.046 -12.104 4.302 1.00 76.88 105 PRO A C 1
ATOM 787 O O . PRO A 1 105 ? -1.062 -12.171 3.074 1.00 76.88 105 PRO A O 1
ATOM 790 N N . LEU A 1 106 ? -0.670 -13.129 5.079 1.00 71.69 106 LEU A N 1
ATOM 791 C CA . LEU A 1 106 ? -0.216 -14.437 4.592 1.00 71.69 106 LEU A CA 1
ATOM 792 C C . LEU A 1 106 ? -1.245 -15.157 3.706 1.00 71.69 106 LEU A C 1
ATOM 794 O O . LEU A 1 106 ? -0.863 -15.925 2.830 1.00 71.69 106 LEU A O 1
ATOM 798 N N . LEU A 1 107 ? -2.539 -14.911 3.918 1.00 70.50 107 LEU A N 1
ATOM 799 C CA . LEU A 1 107 ? -3.622 -15.488 3.116 1.00 70.50 107 LEU A CA 1
ATOM 800 C C . LEU A 1 107 ? -4.097 -14.533 2.014 1.00 70.50 107 LEU A C 1
ATOM 802 O O . LEU A 1 107 ? -4.692 -14.965 1.030 1.00 70.50 107 LEU A O 1
ATOM 806 N N . HIS A 1 108 ? -3.846 -13.232 2.173 1.00 60.66 108 HIS A N 1
ATOM 807 C CA . HIS A 1 108 ? -4.370 -12.193 1.291 1.00 60.66 108 HIS A CA 1
ATOM 808 C C . HIS A 1 108 ? -3.474 -11.890 0.079 1.00 60.66 108 HIS A C 1
ATOM 810 O O . HIS A 1 108 ? -3.974 -11.387 -0.925 1.00 60.66 108 HIS A O 1
ATOM 816 N N . GLY A 1 109 ? -2.186 -12.261 0.111 1.00 54.34 109 GLY A N 1
ATOM 817 C CA . GLY A 1 109 ? -1.259 -12.087 -1.022 1.00 54.34 109 GLY A CA 1
ATOM 818 C C . GLY A 1 109 ? -1.690 -12.774 -2.330 1.00 54.34 109 GLY A C 1
ATOM 819 O O . GLY A 1 109 ? -1.187 -12.431 -3.395 1.00 54.34 109 GLY A O 1
ATOM 820 N N . HIS A 1 110 ? -2.649 -13.706 -2.277 1.00 49.00 110 HIS A N 1
ATOM 821 C CA . HIS A 1 110 ? -3.232 -14.349 -3.460 1.00 49.00 110 HIS A CA 1
ATOM 822 C C . HIS A 1 110 ? -4.482 -13.647 -4.019 1.00 49.00 110 HIS A C 1
ATOM 824 O O . HIS A 1 110 ? -4.895 -13.968 -5.133 1.00 49.00 110 HIS A O 1
ATOM 830 N N . CYS A 1 111 ? -5.098 -12.722 -3.276 1.00 47.50 111 CYS A N 1
ATOM 831 C CA . CYS A 1 111 ? -6.468 -12.270 -3.544 1.00 47.50 111 CYS A CA 1
ATOM 832 C C . CYS A 1 111 ? -6.589 -10.816 -4.012 1.00 47.50 111 CYS A C 1
ATOM 834 O O . CYS A 1 111 ? -7.633 -10.465 -4.555 1.00 47.50 111 CYS A O 1
ATOM 836 N N . ASP A 1 112 ? -5.564 -9.977 -3.836 1.00 57.78 112 ASP A N 1
ATOM 837 C CA . ASP A 1 112 ? -5.665 -8.560 -4.197 1.00 57.78 112 ASP A CA 1
ATOM 838 C C . ASP A 1 112 ? -4.382 -8.009 -4.827 1.00 57.78 112 ASP A C 1
ATOM 840 O O . ASP A 1 112 ? -3.679 -7.157 -4.282 1.00 57.78 112 ASP A O 1
ATOM 844 N N . SER A 1 113 ? -4.097 -8.481 -6.043 1.00 56.91 113 SER A N 1
ATOM 845 C CA . SER A 1 113 ? -3.034 -7.928 -6.886 1.00 56.91 113 SER A CA 1
ATOM 846 C C . SER A 1 113 ? -3.195 -6.423 -7.139 1.00 56.91 113 SER A C 1
ATOM 848 O O . SER A 1 113 ? -2.203 -5.759 -7.420 1.00 56.91 113 SER A O 1
ATOM 850 N N . HIS A 1 114 ? -4.410 -5.869 -7.025 1.00 55.62 114 HIS A N 1
ATOM 851 C CA . HIS A 1 114 ? -4.662 -4.441 -7.209 1.00 55.62 114 HIS A CA 1
ATOM 852 C C . HIS A 1 114 ? -4.180 -3.627 -6.000 1.00 55.62 114 HIS A C 1
ATOM 854 O O . HIS A 1 114 ? -3.449 -2.655 -6.180 1.00 55.62 114 HIS A O 1
ATOM 860 N N . ALA A 1 115 ? -4.522 -4.016 -4.769 1.00 53.47 115 ALA A N 1
ATOM 861 C CA . ALA A 1 115 ? -4.025 -3.346 -3.565 1.00 53.47 115 ALA A CA 1
ATOM 862 C C . ALA A 1 115 ? -2.519 -3.547 -3.373 1.00 53.47 115 ALA A C 1
ATOM 864 O O . ALA A 1 115 ? -1.828 -2.588 -3.035 1.00 53.47 115 ALA A O 1
ATOM 865 N N . THR A 1 116 ? -1.985 -4.744 -3.649 1.00 57.34 116 THR A N 1
ATOM 866 C CA . THR A 1 116 ? -0.532 -4.975 -3.607 1.00 57.34 116 THR A CA 1
ATOM 867 C C . THR A 1 116 ? 0.196 -4.104 -4.632 1.00 57.34 116 THR A C 1
ATOM 869 O O . THR A 1 116 ? 1.180 -3.461 -4.279 1.00 57.34 116 THR A O 1
ATOM 872 N N . ALA A 1 117 ? -0.303 -4.008 -5.871 1.00 56.72 117 ALA A N 1
ATOM 873 C CA . ALA A 1 117 ? 0.281 -3.124 -6.879 1.00 56.72 117 ALA A CA 1
ATOM 874 C C . ALA A 1 117 ? 0.173 -1.645 -6.479 1.00 56.72 117 ALA A C 1
ATOM 876 O O . ALA A 1 117 ? 1.160 -0.925 -6.547 1.00 56.72 117 ALA A O 1
ATOM 877 N N . THR A 1 118 ? -0.988 -1.202 -5.990 1.00 53.09 118 THR A N 1
ATOM 878 C CA . THR A 1 118 ? -1.204 0.199 -5.579 1.00 53.09 118 THR A CA 1
ATOM 879 C C . THR A 1 118 ? -0.329 0.589 -4.387 1.00 53.09 118 THR A C 1
ATOM 881 O O . THR A 1 118 ? 0.059 1.743 -4.260 1.00 53.09 118 THR A O 1
ATOM 884 N N . ALA A 1 119 ? -0.010 -0.350 -3.499 1.00 53.97 119 ALA A N 1
ATOM 885 C CA . ALA A 1 119 ? 0.791 -0.068 -2.318 1.00 53.97 119 ALA A CA 1
ATOM 886 C C . ALA A 1 119 ? 2.307 -0.199 -2.572 1.00 53.97 119 ALA A C 1
ATOM 888 O O . ALA A 1 119 ? 3.085 0.509 -1.939 1.00 53.97 119 ALA A O 1
ATOM 889 N N . LEU A 1 120 ? 2.731 -1.045 -3.521 1.00 56.47 120 LEU A N 1
ATOM 890 C CA . LEU A 1 120 ? 4.110 -1.049 -4.034 1.00 56.47 120 LEU A CA 1
ATOM 891 C C . LEU A 1 120 ? 4.394 0.169 -4.925 1.00 56.47 120 LEU A C 1
ATOM 893 O O . LEU A 1 120 ? 5.515 0.672 -4.936 1.00 56.47 120 LEU A O 1
ATOM 897 N N . PHE A 1 121 ? 3.373 0.660 -5.627 1.00 54.75 121 PHE A N 1
ATOM 898 C CA . PHE A 1 121 ? 3.442 1.823 -6.509 1.00 54.75 121 PHE A CA 1
ATOM 899 C C . PHE A 1 121 ? 2.380 2.861 -6.105 1.00 54.75 121 PHE A C 1
ATOM 901 O O . PHE A 1 121 ? 1.384 3.048 -6.813 1.00 54.75 121 PHE A O 1
ATOM 908 N N . PRO A 1 122 ? 2.544 3.528 -4.946 1.00 43.34 122 PRO A N 1
ATOM 909 C CA . PRO A 1 122 ? 1.583 4.514 -4.475 1.00 43.34 122 PRO A CA 1
ATOM 910 C C . PRO A 1 122 ? 1.561 5.714 -5.423 1.00 43.34 122 PRO A C 1
ATOM 912 O O . PRO A 1 122 ? 2.507 6.491 -5.475 1.00 43.34 122 PRO A O 1
ATOM 915 N N . GLN A 1 123 ? 0.463 5.860 -6.172 1.00 49.06 123 GLN A N 1
ATOM 916 C CA . GLN A 1 123 ? 0.178 7.018 -7.030 1.00 49.06 123 GLN A CA 1
ATOM 917 C C . GLN A 1 123 ? 1.310 7.414 -7.998 1.00 49.06 123 GLN A C 1
ATOM 919 O O . GLN A 1 123 ? 1.541 8.604 -8.202 1.00 49.06 123 GLN A O 1
ATOM 924 N N . SER A 1 124 ? 2.001 6.460 -8.633 1.00 44.16 124 SER A N 1
ATOM 925 C CA . SER A 1 124 ? 2.807 6.839 -9.798 1.00 44.16 124 SER A CA 1
ATOM 926 C C . SER A 1 124 ? 1.874 7.294 -10.928 1.00 44.16 124 SER A C 1
ATOM 928 O O . SER A 1 124 ? 0.798 6.716 -11.147 1.00 44.16 124 SER A O 1
ATOM 930 N N . ASP A 1 125 ? 2.263 8.355 -11.639 1.00 49.31 125 ASP A N 1
ATOM 931 C CA . ASP A 1 125 ? 1.532 8.853 -12.811 1.00 49.31 125 ASP A CA 1
ATOM 932 C C . ASP A 1 125 ? 1.268 7.724 -13.825 1.00 49.31 125 ASP A C 1
ATOM 934 O O . ASP A 1 125 ? 0.209 7.681 -14.449 1.00 49.31 125 ASP A O 1
ATOM 938 N N . GLU A 1 126 ? 2.166 6.739 -13.886 1.00 49.16 126 GLU A N 1
ATOM 939 C CA . GLU A 1 126 ? 2.089 5.526 -14.705 1.00 49.16 126 GLU A CA 1
ATOM 940 C C . GLU A 1 126 ? 0.850 4.664 -14.396 1.00 49.16 126 GLU A C 1
ATOM 942 O O . GLU A 1 126 ? 0.158 4.224 -15.315 1.00 49.16 126 GLU A O 1
ATOM 947 N N . TYR A 1 127 ? 0.498 4.453 -13.120 1.00 44.78 127 TYR A N 1
ATOM 948 C CA . TYR A 1 127 ? -0.690 3.667 -12.752 1.00 44.78 127 TYR A CA 1
ATOM 949 C C . TYR A 1 127 ? -1.990 4.438 -13.020 1.00 44.78 127 TYR A C 1
ATOM 951 O O . TYR A 1 127 ? -3.000 3.876 -13.451 1.00 44.78 127 TYR A O 1
ATOM 959 N N . THR A 1 128 ? -1.961 5.760 -12.826 1.00 49.56 128 THR A N 1
ATOM 960 C CA . THR A 1 128 ? -3.103 6.634 -13.134 1.00 49.56 128 THR A CA 1
ATOM 961 C C . THR A 1 128 ? -3.336 6.724 -14.644 1.00 49.56 128 THR A C 1
ATOM 963 O O . THR A 1 128 ? -4.489 6.738 -15.082 1.00 49.56 128 THR A O 1
ATOM 966 N N . GLN A 1 129 ? -2.270 6.708 -15.447 1.00 51.50 129 GLN A N 1
ATOM 967 C CA . GLN A 1 129 ? -2.335 6.574 -16.903 1.00 51.50 129 GLN A CA 1
ATOM 968 C C . GLN A 1 129 ? -2.845 5.194 -17.332 1.00 51.50 129 GLN A C 1
ATOM 970 O O . GLN A 1 129 ? -3.620 5.128 -18.277 1.00 51.50 129 GLN A O 1
ATOM 975 N N . PHE A 1 130 ? -2.528 4.122 -16.603 1.00 49.28 130 PHE A N 1
ATOM 976 C CA . PHE A 1 130 ? -3.094 2.786 -16.839 1.00 49.28 130 PHE A CA 1
ATOM 977 C C . PHE A 1 130 ? -4.611 2.702 -16.581 1.00 49.28 130 PHE A C 1
ATOM 979 O O . PHE A 1 130 ? -5.310 1.930 -17.233 1.00 49.28 130 PHE A O 1
ATOM 986 N N . LEU A 1 131 ? -5.129 3.477 -15.619 1.00 44.12 131 LEU A N 1
ATOM 987 C CA . LEU A 1 131 ? -6.555 3.495 -15.257 1.00 44.12 131 LEU A CA 1
ATOM 988 C C . LEU A 1 131 ? -7.382 4.536 -16.029 1.00 44.12 131 LEU A C 1
ATOM 990 O O . LEU A 1 131 ? -8.575 4.325 -16.245 1.00 44.12 131 LEU A O 1
ATOM 994 N N . ARG A 1 132 ? -6.792 5.680 -16.401 1.00 43.09 132 ARG A N 1
ATOM 995 C CA . ARG A 1 132 ? -7.486 6.783 -17.102 1.00 43.09 132 ARG A CA 1
ATOM 996 C C . ARG A 1 132 ? -7.163 6.865 -18.585 1.00 43.09 132 ARG A C 1
ATOM 998 O O . ARG A 1 132 ? -7.968 7.389 -19.352 1.00 43.09 132 ARG A O 1
ATOM 1005 N N . GLY A 1 133 ? -6.002 6.379 -18.991 1.00 40.91 133 GLY A N 1
ATOM 1006 C CA . GLY A 1 133 ? -5.648 6.212 -20.383 1.00 40.91 133 GLY A CA 1
ATOM 1007 C C . GLY A 1 133 ? -6.075 4.826 -20.828 1.00 40.91 133 GLY A C 1
ATOM 1008 O O . GLY A 1 133 ? -5.778 3.828 -20.184 1.00 40.91 133 GLY A O 1
ATOM 1009 N N . SER A 1 134 ? -6.705 4.740 -21.993 1.00 41.34 134 SER A N 1
ATOM 1010 C CA . SER A 1 134 ? -6.517 3.561 -22.832 1.00 41.34 134 SER A CA 1
ATOM 1011 C C . SER A 1 134 ? -5.040 3.543 -23.246 1.00 41.34 134 SER A C 1
ATOM 1013 O O . SER A 1 134 ? -4.729 3.836 -24.401 1.00 41.34 134 SER A O 1
ATOM 1015 N N . THR A 1 135 ? -4.113 3.267 -22.325 1.00 44.47 135 THR A N 1
ATOM 1016 C CA . THR A 1 135 ? -2.752 2.917 -22.707 1.00 44.47 135 THR A CA 1
ATOM 1017 C C . THR A 1 135 ? -2.891 1.616 -23.476 1.00 44.47 135 THR A C 1
ATOM 1019 O O . THR A 1 135 ? -3.282 0.573 -22.952 1.00 44.47 135 THR A O 1
ATOM 1022 N N . ARG A 1 136 ? -2.692 1.707 -24.791 1.00 47.09 136 ARG A N 1
ATOM 1023 C CA . ARG A 1 136 ? -2.782 0.584 -25.726 1.00 47.09 136 ARG A CA 1
ATOM 1024 C C . ARG A 1 136 ? -1.553 -0.314 -25.574 1.00 47.09 136 ARG A C 1
ATOM 1026 O O . ARG A 1 136 ? -0.934 -0.700 -26.556 1.00 47.09 136 ARG A O 1
ATOM 1033 N N . HIS A 1 137 ? -1.184 -0.648 -24.342 1.00 47.94 137 HIS A N 1
ATOM 1034 C CA . HIS A 1 137 ? -0.206 -1.685 -24.089 1.00 47.94 137 HIS A CA 1
ATOM 1035 C C . HIS A 1 137 ? -0.878 -3.003 -24.452 1.00 47.94 137 HIS A C 1
ATOM 1037 O O . HIS A 1 137 ? -1.797 -3.470 -23.771 1.00 47.94 137 HIS A O 1
ATOM 1043 N N . VAL A 1 138 ? -0.46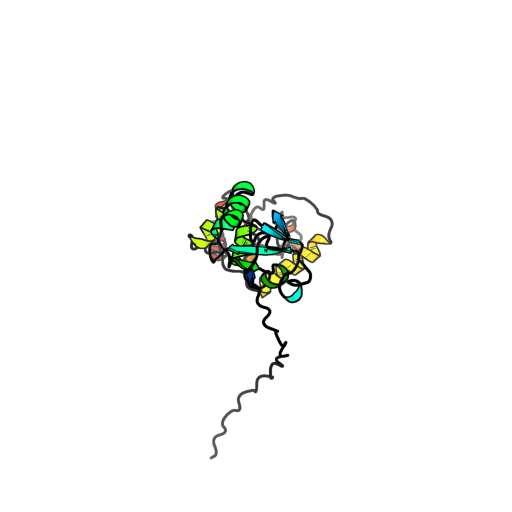9 -3.580 -25.579 1.00 53.31 138 VAL A N 1
ATOM 1044 C CA . VAL A 1 138 ? -0.873 -4.933 -25.948 1.00 53.31 138 VAL A CA 1
ATOM 1045 C C . VAL A 1 138 ? -0.416 -5.842 -24.813 1.00 53.31 138 VAL A C 1
ATOM 1047 O O . VAL A 1 138 ? 0.775 -5.994 -24.553 1.00 53.31 138 VAL A O 1
ATOM 1050 N N . ARG A 1 139 ? -1.381 -6.378 -24.062 1.00 54.12 139 ARG A N 1
ATOM 1051 C CA . ARG A 1 139 ? -1.105 -7.130 -22.840 1.00 54.12 139 ARG A CA 1
ATOM 1052 C C . ARG A 1 139 ? -0.361 -8.410 -23.213 1.00 54.12 139 ARG A C 1
ATOM 1054 O O . ARG A 1 139 ? -0.933 -9.271 -23.880 1.00 54.12 139 ARG A O 1
ATOM 1061 N N . ALA A 1 140 ? 0.886 -8.539 -22.765 1.00 56.34 140 ALA A N 1
ATOM 1062 C CA . ALA A 1 140 ? 1.653 -9.760 -22.958 1.00 56.34 140 ALA A CA 1
ATOM 1063 C C . ALA A 1 140 ? 0.884 -10.965 -22.386 1.00 56.34 140 ALA A C 1
ATOM 1065 O O . ALA A 1 140 ? 0.338 -10.929 -21.277 1.00 56.34 140 ALA A O 1
ATOM 1066 N N . THR A 1 141 ? 0.813 -12.035 -23.167 1.00 62.22 141 THR A N 1
ATOM 1067 C CA . THR A 1 141 ? 0.148 -13.287 -22.807 1.00 62.22 141 THR A CA 1
ATOM 1068 C C . THR A 1 141 ? 0.888 -13.994 -21.672 1.00 62.22 141 THR A C 1
ATOM 1070 O O . THR A 1 141 ? 2.096 -13.843 -21.499 1.00 62.22 141 THR A O 1
ATOM 1073 N N . ALA A 1 142 ? 0.192 -14.841 -20.907 1.00 57.56 142 ALA A N 1
ATOM 1074 C CA . ALA A 1 142 ? 0.811 -15.608 -19.819 1.00 57.56 142 ALA A CA 1
ATOM 1075 C C . ALA A 1 142 ? 1.990 -16.495 -20.281 1.00 57.56 142 ALA A C 1
ATOM 1077 O O . ALA A 1 142 ? 2.875 -16.805 -19.487 1.00 57.56 142 ALA A O 1
ATOM 1078 N N . ALA A 1 143 ? 2.007 -16.908 -21.553 1.00 64.69 143 ALA A N 1
ATOM 1079 C CA . ALA A 1 143 ? 3.129 -17.630 -22.146 1.00 64.69 143 ALA A CA 1
ATOM 1080 C C . ALA A 1 143 ? 4.361 -16.725 -22.315 1.00 64.69 143 ALA A C 1
ATOM 1082 O O . ALA A 1 143 ? 5.457 -17.121 -21.928 1.00 64.69 143 ALA A O 1
ATOM 1083 N N . GLN A 1 144 ? 4.163 -15.495 -22.799 1.00 61.50 144 GLN A N 1
ATOM 1084 C CA . GLN A 1 144 ? 5.230 -14.499 -22.935 1.00 61.50 144 GLN A CA 1
ATOM 1085 C C . GLN A 1 144 ? 5.819 -14.127 -21.571 1.00 61.50 144 GLN A C 1
ATOM 1087 O O . GLN A 1 144 ? 7.033 -14.138 -21.414 1.00 61.50 144 GLN A O 1
ATOM 1092 N N . TRP A 1 145 ? 4.979 -13.944 -20.547 1.00 63.84 145 TRP A N 1
ATOM 1093 C CA . TRP A 1 145 ? 5.445 -13.713 -19.173 1.00 63.84 145 TRP A CA 1
ATOM 1094 C C . TRP A 1 145 ? 6.350 -14.828 -18.647 1.00 63.84 145 TRP A C 1
ATOM 1096 O O . TRP A 1 145 ? 7.392 -14.556 -18.058 1.00 63.84 145 TRP A O 1
ATOM 1106 N N . LYS A 1 146 ? 5.975 -16.093 -18.874 1.00 66.12 146 LYS A N 1
ATOM 1107 C CA . LYS A 1 146 ? 6.799 -17.239 -18.463 1.00 66.12 146 LYS A CA 1
ATOM 1108 C C . LYS A 1 146 ? 8.138 -17.270 -19.194 1.00 66.12 146 LYS A C 1
ATOM 1110 O O . LYS A 1 146 ? 9.146 -17.610 -18.584 1.00 66.12 146 LYS A O 1
ATOM 1115 N N . GLN A 1 147 ? 8.146 -16.917 -20.476 1.00 67.44 147 GLN A N 1
ATOM 1116 C CA . GLN A 1 147 ? 9.356 -16.894 -21.291 1.00 67.44 147 GLN A CA 1
ATOM 1117 C C . GLN A 1 147 ? 10.295 -15.743 -20.903 1.00 67.44 147 GLN A C 1
ATOM 1119 O O . GLN A 1 147 ? 11.501 -15.953 -20.825 1.00 67.44 147 GLN A O 1
ATOM 1124 N N . SER A 1 148 ? 9.770 -14.551 -20.611 1.00 67.62 148 SER A N 1
ATOM 1125 C CA . SER A 1 148 ? 10.570 -13.428 -20.101 1.00 67.62 148 SER A CA 1
ATOM 1126 C C . SER A 1 148 ? 11.154 -13.728 -18.722 1.00 67.62 148 SER A C 1
ATOM 1128 O O . SER A 1 148 ? 12.354 -13.578 -18.530 1.00 67.62 148 SER A O 1
ATOM 1130 N N . ALA A 1 149 ? 10.353 -14.279 -17.805 1.00 65.25 149 ALA A N 1
ATOM 1131 C CA . ALA A 1 149 ? 10.836 -14.664 -16.479 1.00 65.25 149 ALA A CA 1
ATOM 1132 C C . ALA A 1 149 ? 11.929 -15.747 -16.532 1.00 65.25 149 ALA A C 1
ATOM 1134 O O . ALA A 1 149 ? 12.884 -15.697 -15.763 1.00 65.25 149 ALA A O 1
ATOM 1135 N N . ALA A 1 150 ? 11.814 -16.721 -17.443 1.00 69.19 150 ALA A N 1
ATOM 1136 C CA . ALA A 1 150 ? 12.852 -17.732 -17.641 1.00 69.19 150 ALA A CA 1
ATOM 1137 C C . ALA A 1 150 ? 14.172 -17.116 -18.140 1.00 69.19 150 ALA A C 1
ATOM 1139 O O . ALA A 1 150 ? 15.235 -17.496 -17.655 1.00 69.19 150 ALA A O 1
ATOM 1140 N N . ARG A 1 151 ? 14.098 -16.130 -19.047 1.00 66.19 151 ARG A N 1
ATOM 1141 C CA . ARG A 1 151 ? 15.274 -15.401 -19.546 1.00 66.19 151 ARG A CA 1
ATOM 1142 C C . ARG A 1 151 ? 15.946 -14.561 -18.470 1.00 66.19 151 ARG A C 1
ATOM 1144 O O . ARG A 1 151 ? 17.166 -14.560 -18.406 1.00 66.19 151 ARG A O 1
ATOM 1151 N N . ASP A 1 152 ? 15.188 -13.891 -17.605 1.00 62.97 152 ASP A N 1
ATOM 1152 C CA . ASP A 1 152 ? 15.773 -13.089 -16.521 1.00 62.97 152 ASP A CA 1
ATOM 1153 C C . ASP A 1 152 ? 16.561 -13.957 -15.525 1.00 62.97 152 ASP A C 1
ATOM 1155 O O . ASP A 1 152 ? 17.612 -13.547 -15.037 1.00 62.97 152 ASP A O 1
ATOM 1159 N N . VAL A 1 153 ? 16.092 -15.181 -15.257 1.00 67.19 153 VAL A N 1
ATOM 1160 C CA . VAL A 1 153 ? 16.813 -16.153 -14.417 1.00 67.19 153 VAL A CA 1
ATOM 1161 C C . VAL A 1 153 ? 18.118 -16.604 -15.080 1.00 67.19 153 VAL A C 1
ATOM 1163 O O . VAL A 1 153 ? 19.129 -16.760 -14.398 1.00 67.19 153 VAL A O 1
ATOM 1166 N N . GLU A 1 154 ? 18.108 -16.797 -16.399 1.00 62.44 154 GLU A N 1
ATOM 1167 C CA . GLU A 1 154 ? 19.295 -17.163 -17.177 1.00 62.44 154 GLU A CA 1
ATOM 1168 C C . GLU A 1 154 ? 20.294 -15.998 -17.284 1.00 62.44 154 GLU A C 1
ATOM 1170 O O . GLU A 1 154 ? 21.488 -16.187 -17.058 1.00 62.44 154 GLU A O 1
ATOM 1175 N N . ALA A 1 155 ? 19.813 -14.775 -17.521 1.00 59.50 155 ALA A N 1
ATOM 1176 C CA . ALA A 1 155 ? 20.625 -13.562 -17.581 1.00 59.50 155 ALA A CA 1
ATOM 1177 C C . ALA A 1 155 ? 21.258 -13.212 -16.224 1.00 59.50 155 ALA A C 1
ATOM 1179 O O . ALA A 1 155 ? 22.422 -12.824 -16.173 1.00 59.50 155 ALA A O 1
ATOM 1180 N N . ALA A 1 156 ? 20.541 -13.417 -15.113 1.00 60.44 156 ALA A N 1
ATOM 1181 C CA . ALA A 1 156 ? 21.079 -13.230 -13.763 1.00 60.44 156 ALA A CA 1
ATOM 1182 C C . ALA A 1 156 ? 22.219 -14.208 -13.415 1.00 60.44 156 ALA A C 1
ATOM 1184 O O . ALA A 1 156 ? 22.964 -13.967 -12.464 1.00 60.44 156 ALA A O 1
ATOM 1185 N N . ALA A 1 157 ? 22.358 -15.310 -14.161 1.00 63.00 157 ALA A N 1
ATOM 1186 C CA . ALA A 1 157 ? 23.447 -16.269 -14.000 1.00 63.00 157 ALA A CA 1
ATOM 1187 C C . ALA A 1 157 ? 24.712 -15.897 -14.802 1.00 63.00 157 ALA A C 1
ATOM 1189 O O . ALA A 1 157 ? 25.756 -16.525 -14.605 1.00 63.00 157 ALA A O 1
ATOM 1190 N N . LEU A 1 158 ? 24.644 -14.893 -15.684 1.00 60.25 158 LEU A N 1
ATOM 1191 C CA . LEU A 1 158 ? 25.771 -14.414 -16.482 1.00 60.25 158 LEU A CA 1
ATOM 1192 C C . LEU A 1 158 ? 26.433 -13.182 -15.833 1.00 60.25 158 LEU A C 1
ATOM 1194 O O . LEU A 1 158 ? 25.772 -12.418 -15.127 1.00 60.25 158 LEU A O 1
ATOM 1198 N N . PRO A 1 159 ? 27.745 -12.958 -16.045 1.00 54.72 159 PRO A N 1
ATOM 1199 C CA . PRO A 1 159 ? 28.403 -11.728 -15.616 1.00 54.72 159 PRO A CA 1
ATOM 1200 C C . PRO A 1 159 ? 27.729 -10.518 -16.273 1.00 54.72 159 PRO A C 1
ATOM 1202 O O . PRO A 1 159 ? 27.549 -10.504 -17.488 1.00 54.72 159 PRO A O 1
ATOM 1205 N N . LEU A 1 160 ? 27.368 -9.511 -15.474 1.00 51.66 160 LEU A N 1
ATOM 1206 C CA . LEU A 1 160 ? 26.765 -8.271 -15.963 1.00 51.66 160 LEU A CA 1
ATOM 1207 C C . LEU A 1 160 ? 27.786 -7.500 -16.810 1.00 51.66 160 LEU A C 1
ATOM 1209 O O . LEU A 1 160 ? 28.657 -6.824 -16.258 1.00 51.66 160 LEU A O 1
ATOM 1213 N N . ASP A 1 161 ? 27.677 -7.585 -18.133 1.00 54.88 161 ASP A N 1
ATOM 1214 C CA . ASP A 1 161 ? 28.345 -6.642 -19.026 1.00 54.88 161 ASP A CA 1
ATOM 1215 C C . ASP A 1 161 ? 27.463 -5.388 -19.104 1.00 54.88 161 ASP A C 1
ATOM 1217 O O . ASP A 1 161 ? 26.421 -5.364 -19.756 1.00 54.88 161 ASP A O 1
ATOM 1221 N N . LEU A 1 162 ? 27.812 -4.376 -18.306 1.00 52.25 162 LEU A N 1
ATOM 1222 C CA . LEU A 1 162 ? 27.030 -3.151 -18.094 1.00 52.25 162 LEU A CA 1
ATOM 1223 C C . LEU A 1 162 ? 27.229 -2.158 -19.245 1.00 52.25 162 LEU A C 1
ATOM 1225 O O . LEU A 1 162 ? 27.647 -1.015 -19.037 1.00 52.25 162 LEU A O 1
ATOM 1229 N N . VAL A 1 163 ? 26.940 -2.580 -20.470 1.00 58.19 163 VAL A N 1
ATOM 1230 C CA . VAL A 1 163 ? 26.708 -1.617 -21.545 1.00 58.19 163 VAL A CA 1
ATOM 1231 C C . VAL A 1 163 ? 25.322 -1.026 -21.287 1.00 58.19 163 VAL A C 1
ATOM 1233 O O . VAL A 1 163 ? 24.350 -1.760 -21.153 1.00 58.19 163 VAL A O 1
ATOM 1236 N N . GLY A 1 164 ? 25.259 0.295 -21.098 1.00 67.88 164 GLY A N 1
ATOM 1237 C CA . GLY A 1 164 ? 23.997 1.023 -20.937 1.00 67.88 164 GLY A CA 1
ATOM 1238 C C . GLY A 1 164 ? 23.202 1.057 -22.244 1.00 67.88 164 GLY A C 1
ATOM 1239 O O . GLY A 1 164 ? 23.202 0.099 -23.009 1.00 67.88 164 GLY A O 1
ATOM 1240 N N . ASP A 1 165 ? 22.550 2.177 -22.539 1.00 76.31 165 ASP A N 1
ATOM 1241 C CA . ASP A 1 165 ? 21.733 2.289 -23.749 1.00 76.31 165 ASP A CA 1
ATOM 1242 C C . ASP A 1 165 ? 22.557 2.051 -25.029 1.00 76.31 165 ASP A C 1
ATOM 1244 O O . ASP A 1 165 ? 23.554 2.731 -25.300 1.00 76.31 165 ASP A O 1
ATOM 1248 N N . ILE A 1 166 ? 22.119 1.081 -25.837 1.00 80.56 166 ILE A N 1
ATOM 1249 C CA . ILE A 1 166 ? 22.747 0.725 -27.111 1.00 80.56 166 ILE A CA 1
ATOM 1250 C C . ILE A 1 166 ? 22.020 1.465 -28.235 1.00 80.56 166 ILE A C 1
ATOM 1252 O O . ILE A 1 166 ? 20.867 1.179 -28.552 1.00 80.56 166 ILE A O 1
ATOM 1256 N N . ALA A 1 167 ? 22.713 2.402 -28.880 1.00 81.88 167 ALA A N 1
ATOM 1257 C CA . ALA A 1 167 ? 22.203 3.062 -30.076 1.00 81.88 167 A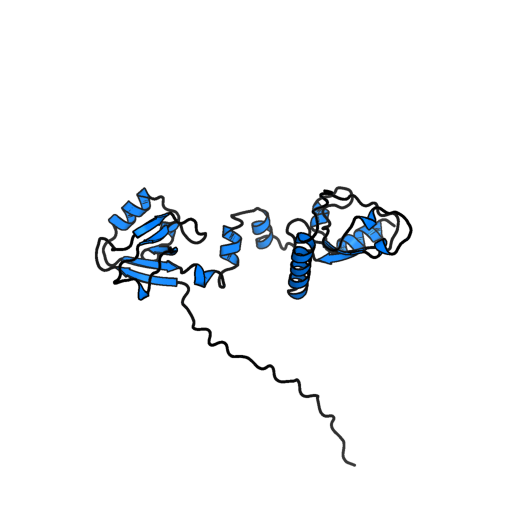LA A CA 1
ATOM 1258 C C . ALA A 1 167 ? 22.506 2.218 -31.323 1.00 81.88 167 ALA A C 1
ATOM 1260 O O . ALA A 1 167 ? 23.666 1.934 -31.638 1.00 81.88 167 ALA A O 1
ATOM 1261 N N . VAL A 1 168 ? 21.462 1.851 -32.066 1.00 81.62 168 VAL A N 1
ATOM 1262 C CA . VAL A 1 168 ? 21.584 1.065 -33.298 1.00 81.62 168 VAL A CA 1
ATOM 1263 C C . VAL A 1 168 ? 21.086 1.869 -34.493 1.00 81.62 168 VAL A C 1
ATOM 1265 O O . VAL A 1 168 ? 19.975 2.393 -34.491 1.00 81.62 168 VAL A O 1
ATOM 1268 N N . THR A 1 169 ? 21.912 1.951 -35.537 1.00 80.44 169 THR A N 1
ATOM 1269 C CA . THR A 1 169 ? 21.560 2.631 -36.786 1.00 80.44 169 THR A CA 1
ATOM 1270 C C . THR A 1 169 ? 20.971 1.631 -37.775 1.00 80.44 169 THR A C 1
ATOM 1272 O O . THR A 1 169 ? 21.600 0.629 -38.123 1.00 80.44 169 THR A O 1
ATOM 1275 N N . VAL A 1 170 ? 19.770 1.925 -38.272 1.00 77.94 170 VAL A N 1
ATOM 1276 C CA . VAL A 1 170 ? 19.117 1.140 -39.323 1.00 77.94 170 VAL A CA 1
ATOM 1277 C C . VAL A 1 170 ? 19.703 1.539 -40.677 1.00 77.94 170 VAL A C 1
ATOM 1279 O O . VAL A 1 170 ? 19.480 2.650 -41.147 1.00 77.94 170 VAL A O 1
ATOM 1282 N N . ALA A 1 171 ? 20.465 0.640 -41.304 1.00 71.06 171 ALA A N 1
ATOM 1283 C CA . ALA A 1 171 ? 21.054 0.883 -42.625 1.00 71.06 171 ALA A CA 1
ATOM 1284 C C . ALA A 1 171 ? 20.116 0.497 -43.786 1.00 71.06 171 ALA A C 1
ATOM 1286 O O . ALA A 1 171 ? 20.184 1.092 -44.858 1.00 71.06 171 ALA A O 1
ATOM 1287 N N . SER A 1 172 ? 19.253 -0.504 -43.585 1.00 70.69 172 SER A N 1
ATOM 1288 C CA . SER A 1 172 ? 18.320 -1.023 -44.593 1.00 70.69 172 SER A CA 1
ATOM 1289 C C . SER A 1 172 ? 17.286 -1.956 -43.959 1.00 70.69 172 SER A C 1
ATOM 1291 O O . SER A 1 172 ? 17.577 -2.582 -42.941 1.00 70.69 172 SER A O 1
ATOM 1293 N N . LEU A 1 173 ? 16.113 -2.087 -44.586 1.00 74.56 173 LEU A N 1
ATOM 1294 C CA . LEU A 1 173 ? 15.104 -3.098 -44.249 1.00 74.56 173 LEU A CA 1
ATOM 1295 C C . LEU A 1 173 ? 15.271 -4.365 -45.117 1.00 74.56 173 LEU A C 1
ATOM 1297 O O . LEU A 1 173 ? 15.729 -4.248 -46.256 1.00 74.56 173 LEU A O 1
ATOM 1301 N N . PRO A 1 174 ? 14.852 -5.557 -44.641 1.00 76.31 174 PRO A N 1
ATOM 1302 C CA . PRO A 1 174 ? 14.286 -5.838 -43.318 1.00 76.31 174 PRO A CA 1
ATOM 1303 C C . PRO A 1 174 ? 15.334 -5.766 -42.200 1.00 76.31 174 PRO A C 1
ATOM 1305 O O . PRO A 1 174 ? 16.528 -5.937 -42.440 1.00 76.31 174 PRO A O 1
ATOM 1308 N N . LEU A 1 175 ? 14.873 -5.499 -40.975 1.00 79.62 175 LEU A N 1
ATOM 1309 C CA . LEU A 1 175 ? 15.743 -5.519 -39.802 1.00 79.62 175 LEU A CA 1
ATOM 1310 C C . LEU A 1 175 ? 16.232 -6.950 -39.527 1.00 79.62 175 LEU A C 1
ATOM 1312 O O . LEU A 1 175 ? 15.460 -7.891 -39.705 1.00 79.62 175 LEU A O 1
ATOM 1316 N N . PRO A 1 176 ? 17.472 -7.123 -39.041 1.00 79.19 176 PRO A N 1
ATOM 1317 C CA . PRO A 1 176 ? 17.993 -8.432 -38.655 1.00 79.19 176 PRO A CA 1
ATOM 1318 C C . PRO A 1 176 ? 17.505 -8.883 -37.264 1.00 79.19 176 PRO A C 1
ATOM 1320 O O . PRO A 1 176 ? 17.937 -9.915 -36.765 1.00 79.19 176 PRO A O 1
ATOM 1323 N N . VAL A 1 177 ? 16.629 -8.105 -36.622 1.00 84.56 177 VAL A N 1
ATOM 1324 C CA . VAL A 1 177 ? 15.988 -8.434 -35.345 1.00 84.56 177 VAL A CA 1
ATOM 1325 C C . VAL A 1 177 ? 14.477 -8.436 -35.504 1.00 84.56 177 VAL A C 1
ATOM 1327 O O . VAL A 1 177 ? 13.920 -7.677 -36.303 1.00 84.56 177 VAL A O 1
ATOM 1330 N N . THR A 1 178 ? 13.807 -9.241 -34.688 1.00 86.25 178 THR A N 1
ATOM 1331 C CA . THR A 1 178 ? 12.354 -9.188 -34.530 1.00 86.25 178 THR A CA 1
ATOM 1332 C C . THR A 1 178 ? 11.992 -8.612 -33.169 1.00 86.25 178 THR A C 1
ATOM 1334 O O . THR A 1 178 ? 12.708 -8.812 -32.188 1.00 86.25 178 THR A O 1
ATOM 1337 N N . PHE A 1 179 ? 10.871 -7.896 -33.105 1.00 86.88 179 PHE A N 1
ATOM 1338 C CA . PHE A 1 179 ? 10.351 -7.326 -31.865 1.00 86.88 179 PHE A CA 1
ATOM 1339 C C . PHE A 1 179 ? 9.088 -8.061 -31.420 1.00 86.88 179 PHE A C 1
ATOM 1341 O O . PHE A 1 179 ? 8.260 -8.461 -32.241 1.00 86.88 179 PHE A O 1
ATOM 1348 N N . ALA A 1 180 ? 8.921 -8.195 -30.109 1.00 82.56 180 ALA A N 1
ATOM 1349 C CA . ALA A 1 180 ? 7.701 -8.672 -29.473 1.00 82.56 180 ALA A CA 1
ATOM 1350 C C . ALA A 1 180 ? 7.223 -7.671 -28.418 1.00 82.56 180 ALA A C 1
ATOM 1352 O O . ALA A 1 180 ? 7.940 -6.752 -28.032 1.00 82.56 180 ALA A O 1
ATOM 1353 N N . THR A 1 181 ? 5.994 -7.860 -27.941 1.00 79.50 181 THR A N 1
ATOM 1354 C CA . THR A 1 181 ? 5.445 -7.078 -26.829 1.00 79.50 181 THR A CA 1
ATOM 1355 C C . THR A 1 181 ? 6.288 -7.268 -25.573 1.00 79.50 181 THR A C 1
ATOM 1357 O O . THR A 1 181 ? 6.469 -8.401 -25.122 1.00 79.50 181 THR A O 1
ATOM 1360 N N . CYS A 1 182 ? 6.743 -6.163 -25.001 1.00 76.38 182 CYS A N 1
ATOM 1361 C CA . CYS A 1 182 ? 7.565 -6.135 -23.804 1.00 76.38 182 CYS A CA 1
ATOM 1362 C C . CYS A 1 182 ? 6.729 -6.348 -22.536 1.00 76.38 182 CYS A C 1
ATOM 1364 O O . CYS A 1 182 ? 5.572 -5.931 -22.446 1.00 76.38 182 CYS A O 1
ATOM 1366 N N . THR A 1 183 ? 7.331 -6.988 -21.534 1.00 68.94 183 THR A N 1
ATOM 1367 C CA . THR A 1 183 ? 6.756 -7.133 -20.186 1.00 68.94 183 THR A CA 1
ATOM 1368 C C . THR A 1 183 ? 7.340 -6.140 -19.178 1.00 68.94 183 THR A C 1
ATOM 1370 O O . THR A 1 183 ? 6.969 -6.176 -18.005 1.00 68.94 183 THR A O 1
ATOM 1373 N N . ARG A 1 184 ? 8.280 -5.287 -19.601 1.00 68.19 184 ARG A N 1
ATOM 1374 C CA . ARG A 1 184 ? 8.992 -4.332 -18.742 1.00 68.19 184 ARG A CA 1
ATOM 1375 C C . ARG A 1 184 ? 8.282 -2.979 -18.711 1.00 68.19 184 ARG A C 1
ATOM 1377 O O . ARG A 1 184 ? 7.551 -2.628 -19.627 1.00 68.19 184 ARG A O 1
ATOM 1384 N N . SER A 1 185 ? 8.497 -2.217 -17.641 1.00 64.75 185 SER A N 1
ATOM 1385 C CA . SER A 1 185 ? 7.783 -0.957 -17.387 1.00 64.75 185 SER A CA 1
ATOM 1386 C C . SER A 1 185 ? 8.233 0.220 -18.257 1.00 64.75 185 SER A C 1
ATOM 1388 O O . SER A 1 185 ? 7.494 1.185 -18.391 1.00 64.75 185 SER A O 1
ATOM 1390 N N . TYR A 1 186 ? 9.429 0.150 -18.840 1.00 66.31 186 TYR A N 1
ATOM 1391 C CA . TYR A 1 186 ? 10.089 1.272 -19.518 1.00 66.31 186 TYR A CA 1
ATOM 1392 C C . TYR A 1 186 ? 10.054 1.186 -21.053 1.00 66.31 186 TYR A C 1
ATOM 1394 O O . TYR A 1 186 ? 10.731 1.955 -21.729 1.00 66.31 186 TYR A O 1
ATOM 1402 N N . GLY A 1 187 ? 9.272 0.263 -21.617 1.00 75.19 187 GLY A N 1
ATOM 1403 C CA . GLY A 1 187 ? 9.049 0.189 -23.057 1.00 75.19 187 GLY A CA 1
ATOM 1404 C C . GLY A 1 187 ? 8.039 -0.887 -23.436 1.00 75.19 187 GLY A C 1
ATOM 1405 O O . GLY A 1 187 ? 7.788 -1.820 -22.679 1.00 75.19 187 GLY A O 1
ATOM 1406 N N . SER A 1 188 ? 7.444 -0.747 -24.616 1.00 80.44 188 SER A N 1
ATOM 1407 C CA . SER A 1 188 ? 6.334 -1.583 -25.098 1.00 80.44 188 SER A CA 1
ATOM 1408 C C . SER A 1 188 ? 6.787 -2.701 -26.029 1.00 80.44 188 SER A C 1
ATOM 1410 O O . SER A 1 188 ? 6.042 -3.659 -26.250 1.00 80.44 188 SER A O 1
ATOM 1412 N N . LEU A 1 189 ? 8.015 -2.611 -26.542 1.00 83.25 189 LEU A N 1
ATOM 1413 C CA . LEU A 1 189 ? 8.616 -3.586 -27.444 1.00 83.25 189 LEU A CA 1
ATOM 1414 C C . LEU A 1 189 ? 9.981 -4.031 -26.924 1.00 83.25 189 LEU A C 1
ATOM 1416 O O . LEU A 1 189 ? 10.773 -3.218 -26.453 1.00 83.25 189 LEU A O 1
ATOM 1420 N N . GLU A 1 190 ? 10.245 -5.326 -27.021 1.00 87.88 190 GLU A N 1
ATOM 1421 C CA . GLU A 1 190 ? 11.535 -5.935 -26.705 1.00 87.88 190 GLU A CA 1
ATOM 1422 C C . GLU A 1 190 ? 12.036 -6.766 -27.886 1.00 87.88 190 GLU A C 1
ATOM 1424 O O . GLU A 1 190 ? 11.244 -7.283 -28.681 1.00 87.88 190 GLU A O 1
ATOM 1429 N N . VAL A 1 191 ? 13.353 -6.908 -27.998 1.00 87.25 191 VAL A N 1
ATOM 1430 C CA . VAL A 1 191 ? 13.996 -7.791 -28.969 1.00 87.25 191 VAL A CA 1
ATOM 1431 C C . VAL A 1 191 ? 13.589 -9.229 -28.654 1.00 87.25 191 VAL A C 1
ATOM 1433 O O . VAL A 1 191 ? 13.784 -9.718 -27.540 1.00 87.25 191 VAL A O 1
ATOM 1436 N N . HIS A 1 192 ? 13.004 -9.909 -29.634 1.00 83.50 192 HIS A N 1
ATOM 1437 C CA . HIS A 1 192 ? 12.535 -11.286 -29.513 1.00 83.50 192 HIS A CA 1
ATOM 1438 C C . HIS A 1 192 ? 13.558 -12.280 -30.059 1.00 83.50 192 HIS A C 1
ATOM 1440 O O . HIS A 1 192 ? 13.941 -13.221 -29.366 1.00 83.50 192 HIS A O 1
ATOM 1446 N N . THR A 1 193 ? 14.028 -12.046 -31.283 1.00 81.19 193 THR A N 1
ATOM 1447 C CA . THR A 1 193 ? 15.136 -12.784 -31.893 1.00 81.19 193 THR A CA 1
ATOM 1448 C C . THR A 1 193 ? 16.100 -11.810 -32.542 1.00 81.19 193 THR A C 1
ATOM 1450 O O . THR A 1 193 ? 15.700 -10.738 -33.005 1.00 81.19 193 THR A O 1
ATOM 1453 N N . ASN A 1 194 ? 17.374 -12.189 -32.564 1.00 81.75 194 ASN A N 1
ATOM 1454 C CA . ASN A 1 194 ? 18.413 -11.450 -33.252 1.00 81.75 194 ASN A CA 1
ATOM 1455 C C . ASN A 1 194 ? 19.147 -12.382 -34.214 1.00 81.75 194 ASN A C 1
ATOM 1457 O O . ASN A 1 194 ? 20.020 -13.146 -33.807 1.00 81.75 194 ASN A O 1
ATOM 1461 N N . ASP A 1 195 ? 18.793 -12.287 -35.490 1.00 75.88 195 ASP A N 1
ATOM 1462 C CA . ASP A 1 195 ? 19.389 -13.075 -36.567 1.00 75.88 195 ASP A CA 1
ATOM 1463 C C . ASP A 1 195 ? 20.690 -12.416 -37.072 1.00 75.88 195 ASP A C 1
ATOM 1465 O O . ASP A 1 195 ? 21.431 -12.998 -37.866 1.00 75.88 195 ASP A O 1
ATOM 1469 N N . ALA A 1 196 ? 21.023 -11.208 -36.585 1.00 65.69 196 ALA A N 1
ATOM 1470 C CA . ALA A 1 196 ? 22.272 -10.529 -36.923 1.00 65.69 196 ALA A CA 1
ATOM 1471 C C . ALA A 1 196 ? 23.498 -11.340 -36.491 1.00 65.69 196 ALA A C 1
ATOM 1473 O O . ALA A 1 196 ? 24.510 -11.273 -37.182 1.00 65.69 196 ALA A O 1
ATOM 1474 N N . ALA A 1 197 ? 23.385 -12.138 -35.420 1.00 58.00 197 ALA A N 1
ATOM 1475 C CA . ALA A 1 197 ? 24.452 -12.990 -34.892 1.00 58.00 197 ALA A CA 1
ATOM 1476 C C . ALA A 1 197 ? 24.991 -14.015 -35.914 1.00 58.00 197 ALA A C 1
ATOM 1478 O O . ALA A 1 197 ? 26.122 -14.479 -35.781 1.00 58.00 197 ALA A O 1
ATOM 1479 N N . GLU A 1 198 ? 24.217 -14.341 -36.954 1.00 57.81 198 GLU A N 1
ATOM 1480 C CA . GLU A 1 198 ? 24.620 -15.260 -38.028 1.00 57.81 198 GLU A CA 1
ATOM 1481 C C . GLU A 1 198 ? 25.309 -14.549 -39.212 1.00 57.81 198 GLU A C 1
ATOM 1483 O O . GLU A 1 198 ? 25.870 -15.197 -40.099 1.00 57.81 198 GLU A O 1
ATOM 1488 N N . SER A 1 199 ? 25.303 -13.211 -39.236 1.00 58.62 199 SER A N 1
ATOM 1489 C CA . SER A 1 199 ? 25.900 -12.400 -40.300 1.00 58.62 199 SER A CA 1
ATOM 1490 C C . SER A 1 199 ? 27.369 -12.078 -40.019 1.00 58.62 199 SER A C 1
ATOM 1492 O O . SER A 1 199 ? 27.731 -11.550 -38.970 1.00 58.62 199 SER A O 1
ATOM 1494 N N . SER A 1 200 ? 28.237 -12.319 -41.005 1.00 55.16 200 SER A N 1
ATOM 1495 C CA . SER A 1 200 ? 29.685 -12.076 -40.910 1.00 55.16 200 SER A CA 1
ATOM 1496 C C . SER A 1 200 ? 30.090 -10.593 -40.925 1.00 55.16 200 SER A C 1
ATOM 1498 O O . SER A 1 200 ? 31.278 -10.285 -40.829 1.00 55.16 200 SER A O 1
ATOM 1500 N N . ALA A 1 201 ? 29.143 -9.665 -41.096 1.00 56.97 201 ALA A N 1
ATOM 1501 C CA . ALA A 1 201 ? 29.417 -8.231 -41.091 1.00 56.97 201 ALA A CA 1
ATOM 1502 C C . ALA A 1 201 ? 29.282 -7.657 -39.665 1.00 56.97 201 ALA A C 1
ATOM 1504 O O . ALA A 1 201 ? 28.234 -7.839 -39.037 1.00 56.97 201 ALA A O 1
ATOM 1505 N N . PRO A 1 202 ? 30.294 -6.940 -39.138 1.00 57.31 202 PRO A N 1
ATOM 1506 C CA . PRO A 1 202 ? 30.180 -6.282 -37.844 1.00 57.31 202 PRO A CA 1
ATOM 1507 C C . PRO A 1 202 ? 29.143 -5.161 -37.941 1.00 57.31 202 PRO A C 1
ATOM 1509 O O . PRO A 1 202 ? 29.303 -4.194 -38.683 1.00 57.31 202 PRO A O 1
ATOM 1512 N N . SER A 1 203 ? 28.063 -5.310 -37.188 1.00 66.25 203 SER A N 1
ATOM 1513 C CA . SER A 1 203 ? 27.000 -4.329 -37.047 1.00 66.25 203 SER A CA 1
ATOM 1514 C C . SER A 1 203 ? 26.671 -4.130 -35.569 1.00 66.25 203 SER A C 1
ATOM 1516 O O . SER A 1 203 ? 26.856 -5.037 -34.758 1.00 66.25 203 SER A O 1
ATOM 1518 N N . THR A 1 204 ? 26.176 -2.949 -35.206 1.00 72.81 204 THR A N 1
ATOM 1519 C CA . THR A 1 204 ? 25.748 -2.661 -33.827 1.00 72.81 204 THR A CA 1
ATOM 1520 C C . THR A 1 204 ? 24.552 -3.514 -33.390 1.00 72.81 204 THR A C 1
ATOM 1522 O O . THR A 1 204 ? 24.287 -3.613 -32.199 1.00 72.81 204 THR A O 1
ATOM 1525 N N . TRP A 1 205 ? 23.900 -4.214 -34.327 1.00 76.12 205 TRP A N 1
ATOM 1526 C CA . TRP A 1 205 ? 22.872 -5.213 -34.043 1.00 76.12 205 TRP A CA 1
ATOM 1527 C C . TRP A 1 205 ? 23.407 -6.422 -33.270 1.00 76.12 205 TRP A C 1
ATOM 1529 O O . TRP A 1 205 ? 22.645 -7.005 -32.515 1.00 76.12 205 TRP A O 1
ATOM 1539 N N . HIS A 1 206 ? 24.695 -6.784 -33.384 1.00 76.00 206 HIS A N 1
ATOM 1540 C CA . HIS A 1 206 ? 25.281 -7.907 -32.621 1.00 76.00 206 HIS A CA 1
ATOM 1541 C C . HIS A 1 206 ? 25.287 -7.683 -31.110 1.00 76.00 206 HIS A C 1
ATOM 1543 O O . HIS A 1 206 ? 25.379 -8.643 -30.353 1.00 76.00 206 HIS A O 1
ATOM 1549 N N . ALA A 1 207 ? 25.221 -6.423 -30.678 1.00 76.19 207 ALA A N 1
ATOM 1550 C CA . ALA A 1 207 ? 25.183 -6.079 -29.264 1.00 76.19 207 ALA A CA 1
ATOM 1551 C C . ALA A 1 207 ? 23.791 -6.286 -28.648 1.00 76.19 207 ALA A C 1
ATOM 1553 O O . ALA A 1 207 ? 23.686 -6.331 -27.429 1.00 76.19 207 ALA A O 1
ATOM 1554 N N . LEU A 1 208 ? 22.744 -6.415 -29.474 1.00 80.44 208 LEU A N 1
ATOM 1555 C CA . LEU A 1 208 ? 21.388 -6.621 -28.985 1.00 80.44 208 LEU A CA 1
ATOM 1556 C C . LEU A 1 208 ? 21.147 -8.086 -28.631 1.00 80.44 208 LEU A C 1
ATOM 1558 O O . LEU A 1 208 ? 21.419 -8.992 -29.424 1.00 80.44 208 LEU A O 1
ATOM 1562 N N . VAL A 1 209 ? 20.547 -8.321 -27.476 1.00 80.69 209 VAL A N 1
ATOM 1563 C CA . VAL A 1 209 ? 20.147 -9.649 -27.014 1.00 80.69 209 VAL A CA 1
ATOM 1564 C C . VAL A 1 209 ? 18.630 -9.741 -26.848 1.00 80.69 209 VAL A C 1
ATOM 1566 O O . VAL A 1 209 ? 17.957 -8.735 -26.603 1.00 80.69 209 VAL A O 1
ATOM 1569 N N . PRO A 1 210 ? 18.042 -10.946 -26.971 1.00 83.19 210 PRO A N 1
ATOM 1570 C CA . PRO A 1 210 ? 16.625 -11.139 -26.695 1.00 83.19 210 PRO A CA 1
ATOM 1571 C C . PRO A 1 210 ? 16.235 -10.662 -25.289 1.00 83.19 210 PRO A C 1
ATOM 1573 O O . PRO A 1 210 ? 16.580 -11.290 -24.288 1.00 83.19 210 PRO A O 1
ATOM 1576 N N . GLY A 1 211 ? 15.419 -9.612 -25.205 1.00 76.62 211 GLY A N 1
ATOM 1577 C CA . GLY A 1 211 ? 15.002 -8.973 -23.949 1.00 76.62 211 GLY A CA 1
ATOM 1578 C C . GLY A 1 211 ? 15.446 -7.526 -23.800 1.00 76.62 211 GLY A C 1
ATOM 1579 O O . GLY A 1 211 ? 14.924 -6.844 -22.916 1.00 76.62 211 GLY A O 1
ATOM 1580 N N . ASP A 1 212 ? 16.327 -7.050 -24.679 1.00 84.06 212 ASP A N 1
ATOM 1581 C CA . ASP A 1 212 ? 16.620 -5.627 -24.795 1.00 84.06 212 ASP A CA 1
ATOM 1582 C C . ASP A 1 212 ? 15.367 -4.872 -25.224 1.00 84.06 212 ASP A C 1
ATOM 1584 O O . ASP A 1 212 ? 14.618 -5.315 -26.098 1.00 84.06 212 ASP A O 1
ATOM 1588 N N . VAL A 1 213 ? 15.116 -3.734 -24.586 1.00 85.12 213 VAL A N 1
ATOM 1589 C CA . VAL A 1 213 ? 13.875 -2.974 -24.753 1.00 85.12 213 VAL A CA 1
ATOM 1590 C C . VAL A 1 213 ? 14.107 -1.790 -25.671 1.00 85.12 213 VAL A C 1
ATOM 1592 O O . VAL A 1 213 ? 15.108 -1.086 -25.557 1.00 85.12 213 VAL A O 1
ATOM 1595 N N . LEU A 1 214 ? 13.145 -1.535 -26.552 1.00 85.62 214 LEU A N 1
ATOM 1596 C CA . LEU A 1 214 ? 13.117 -0.312 -27.337 1.00 85.62 214 LEU A CA 1
ATOM 1597 C C . LEU A 1 214 ? 12.722 0.868 -26.439 1.00 85.62 214 LEU A C 1
ATOM 1599 O O . LEU A 1 214 ? 11.586 0.937 -25.969 1.00 85.62 214 LEU A O 1
ATOM 1603 N N . VAL A 1 215 ? 13.660 1.793 -26.230 1.00 85.06 215 VAL A N 1
ATOM 1604 C CA . VAL A 1 215 ? 13.463 2.983 -25.381 1.00 85.06 215 VAL A CA 1
ATOM 1605 C C . VAL A 1 215 ? 13.244 4.253 -26.206 1.00 85.06 215 VAL A C 1
ATOM 1607 O O . VAL A 1 215 ? 12.488 5.128 -25.798 1.00 85.06 215 VAL A O 1
ATOM 1610 N N . ALA A 1 216 ? 13.890 4.376 -27.368 1.00 85.50 216 ALA A N 1
ATOM 1611 C CA . ALA A 1 216 ? 13.718 5.531 -28.243 1.00 85.50 216 ALA A CA 1
ATOM 1612 C C . ALA A 1 216 ? 14.040 5.201 -29.708 1.00 85.50 216 ALA A C 1
ATOM 1614 O O . ALA A 1 216 ? 14.933 4.407 -30.007 1.00 85.50 216 ALA A O 1
ATOM 1615 N N . VAL A 1 217 ? 13.362 5.887 -30.623 1.00 85.56 217 VAL A N 1
ATOM 1616 C CA . VAL A 1 217 ? 13.592 5.890 -32.067 1.00 85.56 217 VAL A CA 1
ATOM 1617 C C . VAL A 1 217 ? 13.944 7.321 -32.444 1.00 85.56 217 VAL A C 1
ATOM 1619 O O . VAL A 1 217 ? 13.177 8.238 -32.180 1.00 85.56 217 VAL A O 1
ATOM 1622 N N . GLU A 1 218 ? 15.133 7.529 -33.014 1.00 83.06 218 GLU A N 1
ATOM 1623 C CA . GLU A 1 218 ? 15.635 8.865 -33.396 1.00 83.06 218 GLU A CA 1
ATOM 1624 C C . GLU A 1 218 ? 15.670 9.894 -32.246 1.00 83.06 218 GLU A C 1
ATOM 1626 O O . GLU A 1 218 ? 15.651 11.101 -32.473 1.00 83.06 218 GLU A O 1
ATOM 1631 N N . GLY A 1 219 ? 15.752 9.418 -31.001 1.00 79.25 219 GLY A N 1
ATOM 1632 C CA . GLY A 1 219 ? 15.735 10.266 -29.808 1.00 79.25 219 GLY A CA 1
ATOM 1633 C C . GLY A 1 219 ? 14.337 10.679 -29.341 1.00 79.25 219 GLY A C 1
ATOM 1634 O O . GLY A 1 219 ? 14.237 11.411 -28.360 1.00 79.25 219 GLY A O 1
ATOM 1635 N N . ASP A 1 220 ? 13.272 10.204 -29.993 1.00 81.62 220 ASP A N 1
ATOM 1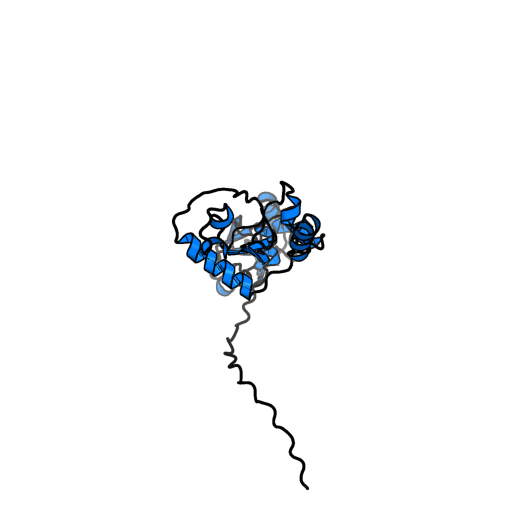636 C CA . ASP A 1 220 ? 11.901 10.375 -29.519 1.00 81.62 220 ASP A CA 1
ATOM 1637 C C . ASP A 1 220 ? 11.572 9.328 -28.445 1.00 81.62 220 ASP A C 1
ATOM 1639 O O . ASP A 1 220 ? 11.445 8.136 -28.737 1.00 81.62 220 ASP A O 1
ATOM 1643 N N . SER A 1 221 ? 11.433 9.768 -27.194 1.00 78.75 221 SER A N 1
ATOM 1644 C CA . SER A 1 221 ? 11.065 8.909 -26.063 1.00 78.75 221 SER A CA 1
ATOM 1645 C C . SER A 1 221 ? 9.629 8.394 -26.134 1.00 78.75 221 SER A C 1
ATOM 1647 O O . SER A 1 221 ? 9.328 7.363 -25.536 1.00 78.75 221 SER A O 1
ATOM 1649 N N . ASP A 1 222 ? 8.740 9.054 -26.883 1.00 78.94 222 ASP A N 1
ATOM 1650 C CA . ASP A 1 222 ? 7.349 8.604 -27.017 1.00 78.94 222 ASP A CA 1
ATOM 1651 C C . ASP A 1 222 ? 7.276 7.267 -27.771 1.00 78.94 222 ASP A C 1
ATOM 1653 O O . ASP A 1 222 ? 6.344 6.478 -27.579 1.00 78.94 222 ASP A O 1
ATOM 1657 N N . SER A 1 223 ? 8.313 6.949 -28.551 1.00 83.31 223 SER A N 1
ATOM 1658 C CA . SER A 1 223 ? 8.451 5.664 -29.237 1.00 83.31 223 SER A CA 1
ATOM 1659 C C . SER A 1 223 ? 8.638 4.455 -28.319 1.00 83.31 223 SER A C 1
ATOM 1661 O O . SER A 1 223 ? 8.352 3.332 -28.739 1.00 83.31 223 SER A O 1
ATOM 1663 N N . ALA A 1 224 ? 8.978 4.657 -27.040 1.00 81.69 224 ALA A N 1
ATOM 1664 C CA . ALA A 1 224 ? 8.916 3.602 -26.026 1.00 81.69 224 ALA A CA 1
ATOM 1665 C C . ALA A 1 224 ? 7.497 3.019 -25.884 1.00 81.69 224 ALA A C 1
ATOM 1667 O O . ALA A 1 224 ? 7.318 1.886 -25.432 1.00 81.69 224 ALA A O 1
ATOM 1668 N N . THR A 1 225 ? 6.466 3.781 -26.261 1.00 79.75 225 THR A N 1
ATOM 1669 C CA . THR A 1 225 ? 5.059 3.367 -26.158 1.00 79.75 225 THR A CA 1
ATOM 1670 C C . THR A 1 225 ? 4.491 2.757 -27.438 1.00 79.75 225 THR A C 1
ATOM 1672 O O . THR A 1 225 ? 3.339 2.319 -27.442 1.00 79.75 225 THR A O 1
ATOM 1675 N N . TRP A 1 226 ? 5.279 2.710 -28.516 1.00 83.50 226 TRP A N 1
ATOM 1676 C CA . TRP A 1 226 ? 4.799 2.255 -29.816 1.00 83.50 226 TRP A CA 1
ATOM 1677 C C . TRP A 1 226 ? 4.444 0.771 -29.820 1.00 83.50 226 TRP A C 1
ATOM 1679 O O . TRP A 1 226 ? 5.095 -0.080 -29.210 1.00 83.50 226 TRP A O 1
ATOM 1689 N N . THR A 1 227 ? 3.403 0.458 -30.577 1.00 83.94 227 THR A N 1
ATOM 1690 C CA . THR A 1 227 ? 3.057 -0.902 -30.975 1.00 83.94 227 THR A CA 1
ATOM 1691 C C . THR A 1 227 ? 3.966 -1.389 -32.103 1.00 83.94 227 THR A C 1
ATOM 1693 O O . THR A 1 227 ? 4.613 -0.606 -32.803 1.00 83.94 227 THR A O 1
ATOM 1696 N N . LEU A 1 228 ? 3.997 -2.709 -32.316 1.00 83.50 228 LEU A N 1
ATOM 1697 C CA . LEU A 1 228 ? 4.773 -3.307 -33.406 1.00 83.50 228 LEU A CA 1
ATOM 1698 C C . LEU A 1 228 ? 4.344 -2.759 -34.777 1.00 83.50 228 LEU A C 1
ATOM 1700 O O . LEU A 1 228 ? 5.189 -2.527 -35.642 1.00 83.50 228 LEU A O 1
ATOM 1704 N N . ASP A 1 229 ? 3.046 -2.509 -34.952 1.00 82.62 229 ASP A N 1
ATOM 1705 C CA . ASP A 1 229 ? 2.480 -1.959 -36.184 1.00 82.62 229 ASP A CA 1
ATOM 1706 C C . ASP A 1 229 ? 2.932 -0.509 -36.417 1.00 82.62 229 ASP A C 1
ATOM 1708 O O . ASP A 1 229 ? 3.299 -0.153 -37.536 1.00 82.62 229 ASP A O 1
ATOM 1712 N N . GLU A 1 230 ? 2.969 0.319 -35.368 1.00 84.50 230 GLU A N 1
ATOM 1713 C CA . GLU A 1 230 ? 3.436 1.712 -35.437 1.00 84.50 230 GLU A CA 1
ATOM 1714 C C . GLU A 1 230 ? 4.931 1.792 -35.752 1.00 84.50 230 GLU A C 1
ATOM 1716 O O . GLU A 1 230 ? 5.325 2.546 -36.644 1.00 84.50 230 GLU A O 1
ATOM 1721 N N . LEU A 1 231 ? 5.754 0.960 -35.104 1.00 85.56 231 LEU A N 1
ATOM 1722 C CA . LEU A 1 231 ? 7.180 0.855 -35.416 1.00 85.56 231 LEU A CA 1
ATOM 1723 C C . LEU A 1 231 ? 7.393 0.426 -36.873 1.00 85.56 231 LEU A C 1
ATOM 1725 O O . LEU A 1 231 ? 8.165 1.045 -37.605 1.00 85.56 231 LEU A O 1
ATOM 1729 N N . THR A 1 232 ? 6.682 -0.614 -37.313 1.00 83.50 232 THR A N 1
ATOM 1730 C CA . THR A 1 232 ? 6.790 -1.133 -38.683 1.00 83.50 232 THR A CA 1
ATOM 1731 C C . THR A 1 232 ? 6.353 -0.083 -39.702 1.00 83.50 232 THR A C 1
ATOM 1733 O O . THR A 1 232 ? 7.048 0.137 -40.694 1.00 83.50 232 THR A O 1
ATOM 1736 N N . SER A 1 233 ? 5.250 0.621 -39.439 1.00 84.69 233 SER A N 1
ATOM 1737 C CA . SER A 1 233 ? 4.771 1.712 -40.288 1.00 84.69 233 SER A CA 1
ATOM 1738 C C . SER A 1 233 ? 5.769 2.869 -40.343 1.00 84.69 233 SER A C 1
ATOM 1740 O O . SER A 1 233 ? 5.999 3.413 -41.421 1.00 84.69 233 SER A O 1
ATOM 1742 N N . HIS A 1 234 ? 6.379 3.251 -39.217 1.00 85.25 234 HIS A N 1
ATOM 1743 C CA . HIS A 1 234 ? 7.370 4.329 -39.175 1.00 85.25 234 HIS A CA 1
ATOM 1744 C C . HIS A 1 234 ? 8.622 3.979 -39.992 1.00 85.25 234 HIS A C 1
ATOM 1746 O O . HIS A 1 234 ? 9.140 4.816 -40.731 1.00 85.25 234 HIS A O 1
ATOM 1752 N N . LEU A 1 235 ? 9.076 2.726 -39.913 1.00 81.44 235 LEU A N 1
ATOM 1753 C CA . LEU A 1 235 ? 10.221 2.235 -40.678 1.00 81.44 235 LEU A CA 1
ATOM 1754 C C . LEU A 1 235 ? 9.925 2.133 -42.184 1.00 81.44 235 LEU A C 1
ATOM 1756 O O . LEU A 1 235 ? 10.799 2.437 -42.990 1.00 81.44 235 LEU A O 1
ATOM 1760 N N . GLN A 1 236 ? 8.702 1.756 -42.574 1.00 78.75 236 GLN A N 1
ATOM 1761 C CA . GLN A 1 236 ? 8.287 1.648 -43.981 1.00 78.75 236 GLN A CA 1
ATOM 1762 C C . GLN A 1 236 ? 8.097 3.001 -44.682 1.00 78.75 236 GLN A C 1
ATOM 1764 O O . GLN A 1 236 ? 8.299 3.097 -45.887 1.00 78.75 236 GLN A O 1
ATOM 1769 N N . VAL A 1 237 ? 7.699 4.051 -43.957 1.00 69.12 237 VAL A N 1
ATOM 1770 C CA . VAL A 1 237 ? 7.473 5.394 -44.534 1.00 69.12 237 VAL A CA 1
ATOM 1771 C C . VAL A 1 237 ? 8.787 6.102 -44.902 1.00 69.12 237 VAL A C 1
ATOM 1773 O O . VAL A 1 237 ? 8.771 7.056 -45.678 1.00 69.12 237 VAL A O 1
ATOM 1776 N N . ARG A 1 238 ? 9.923 5.653 -44.357 1.00 59.22 238 ARG A N 1
ATOM 1777 C CA . ARG A 1 238 ? 11.230 6.319 -44.493 1.00 59.22 238 ARG A CA 1
ATOM 1778 C C . ARG A 1 238 ? 12.240 5.603 -45.398 1.00 59.22 238 ARG A C 1
ATOM 1780 O O . ARG A 1 238 ? 13.373 6.070 -45.502 1.00 59.22 238 ARG A O 1
ATOM 1787 N N . THR A 1 239 ? 11.843 4.510 -46.047 1.00 50.47 239 THR A N 1
ATOM 1788 C CA . THR A 1 239 ? 12.567 3.910 -47.188 1.00 50.47 239 THR A CA 1
ATOM 1789 C C . THR A 1 239 ? 12.138 4.537 -48.501 1.00 50.47 239 THR A C 1
ATOM 1791 O O . THR A 1 239 ? 13.029 4.812 -49.334 1.00 50.47 239 THR A O 1
#